Protein AF-A0A0F9IGX2-F1 (afdb_monomer_lite)

Radius of gyration: 23.04 Å; chains: 1; bounding box: 47×56×57 Å

InterPro domains:
  IPR027417 P-loop containing nucleoside triphosphate hydrolase [G3DSA:3.40.50.300] (1-120)
  IPR027417 P-loop containing nucleoside triphosphate hydrolase [SSF52540] (59-252)
  IPR050534 Coronaviruses polyprotein 1ab [PTHR43788] (38-133)

Structure (mmCIF, N/CA/C/O backbone):
data_AF-A0A0F9IGX2-F1
#
_entry.id   AF-A0A0F9IGX2-F1
#
loop_
_atom_site.group_PDB
_atom_site.id
_atom_site.type_symbol
_atom_site.label_atom_id
_atom_site.label_alt_id
_atom_site.label_comp_id
_atom_site.label_asym_id
_atom_site.label_entity_id
_atom_site.label_seq_id
_atom_site.pdbx_PDB_ins_code
_atom_site.Cartn_x
_atom_site.Cartn_y
_atom_site.Cartn_z
_atom_site.occupancy
_atom_site.B_iso_or_equiv
_atom_site.auth_seq_id
_atom_site.auth_comp_id
_atom_site.auth_asym_id
_atom_site.auth_atom_id
_atom_site.pdbx_PDB_model_num
ATOM 1 N N . ALA A 1 1 ? -15.047 4.327 0.067 1.00 49.19 1 ALA A N 1
ATOM 2 C CA . ALA A 1 1 ? -16.313 5.043 -0.206 1.00 49.19 1 ALA A CA 1
ATOM 3 C C . ALA A 1 1 ? -17.165 4.331 -1.263 1.00 49.19 1 ALA A C 1
ATOM 5 O O . ALA A 1 1 ? -18.367 4.215 -1.062 1.00 49.19 1 ALA A O 1
ATOM 6 N N . GLU A 1 2 ? -16.573 3.800 -2.342 1.00 53.50 2 GLU A N 1
ATOM 7 C CA . GLU A 1 2 ? -17.328 3.224 -3.473 1.00 53.50 2 GLU A CA 1
ATOM 8 C C . GLU A 1 2 ? -18.155 1.969 -3.145 1.00 53.50 2 GLU A C 1
ATOM 10 O O . GLU A 1 2 ? -19.278 1.855 -3.620 1.00 53.50 2 GLU A O 1
ATOM 15 N N . VAL A 1 3 ? -17.667 1.057 -2.296 1.00 66.88 3 VAL A N 1
ATOM 16 C CA . VAL A 1 3 ? -18.375 -0.216 -2.025 1.00 66.88 3 VAL A CA 1
ATOM 17 C C . VAL A 1 3 ? -19.527 -0.057 -1.023 1.00 66.88 3 VAL A C 1
ATOM 19 O O . VAL A 1 3 ? -20.558 -0.709 -1.152 1.00 66.88 3 VAL A O 1
ATOM 22 N N . CYS A 1 4 ? -19.384 0.834 -0.038 1.00 72.50 4 CYS A N 1
ATOM 23 C CA . CYS A 1 4 ? -20.378 1.031 1.027 1.00 72.50 4 CYS A CA 1
ATOM 24 C C . CYS A 1 4 ? -21.326 2.218 0.776 1.00 72.50 4 CYS A C 1
ATOM 26 O O . CYS A 1 4 ? -22.140 2.526 1.646 1.00 72.50 4 CYS A O 1
ATOM 28 N N . ALA A 1 5 ? -21.184 2.917 -0.361 1.00 78.31 5 ALA A N 1
ATOM 29 C CA . ALA A 1 5 ? -21.944 4.121 -0.730 1.00 78.31 5 ALA A CA 1
ATOM 30 C C . ALA A 1 5 ? -21.997 5.209 0.369 1.00 78.31 5 ALA A C 1
ATOM 32 O O . ALA A 1 5 ? -22.945 5.989 0.458 1.00 78.31 5 ALA A O 1
ATOM 33 N N . ARG A 1 6 ? -20.974 5.254 1.229 1.00 83.38 6 ARG A N 1
ATOM 34 C CA . ARG A 1 6 ? -20.820 6.219 2.323 1.00 83.38 6 ARG A CA 1
ATOM 35 C C . ARG A 1 6 ? -19.442 6.854 2.257 1.00 83.38 6 ARG A C 1
ATOM 37 O O . ARG A 1 6 ? -18.473 6.222 1.823 1.00 83.38 6 ARG A O 1
ATOM 44 N N . GLU A 1 7 ? -19.361 8.102 2.703 1.00 83.94 7 GLU A N 1
ATOM 45 C CA . GLU A 1 7 ? -18.089 8.806 2.831 1.00 83.94 7 GLU A CA 1
ATOM 46 C C . GLU A 1 7 ? -17.193 8.065 3.834 1.00 83.94 7 GLU A C 1
ATOM 48 O O . GLU A 1 7 ? -17.635 7.671 4.913 1.00 83.94 7 GLU A O 1
ATOM 53 N N . ALA A 1 8 ? -15.935 7.849 3.456 1.00 88.75 8 ALA A N 1
ATOM 54 C CA . ALA A 1 8 ? -14.932 7.207 4.293 1.00 88.75 8 ALA A CA 1
ATOM 55 C C . ALA A 1 8 ? -13.774 8.181 4.512 1.00 88.75 8 ALA A C 1
ATOM 57 O O . ALA A 1 8 ? -13.446 8.972 3.628 1.00 88.75 8 ALA A O 1
ATOM 58 N N . LYS A 1 9 ? -13.147 8.110 5.685 1.00 90.00 9 LYS A N 1
ATOM 59 C CA . LYS A 1 9 ? -12.013 8.957 6.067 1.00 90.00 9 LYS A CA 1
ATOM 60 C C . LYS A 1 9 ? -10.865 8.071 6.526 1.00 90.00 9 LYS A C 1
ATOM 62 O O . LYS A 1 9 ? -11.092 7.002 7.083 1.00 90.00 9 LYS A O 1
ATOM 67 N N . THR A 1 10 ? -9.633 8.535 6.334 1.00 91.12 10 THR A N 1
ATOM 68 C CA . THR A 1 10 ? -8.485 7.912 7.003 1.00 91.12 10 THR A CA 1
ATOM 69 C C . THR A 1 10 ? -8.634 8.058 8.517 1.00 91.12 10 THR A C 1
ATOM 71 O O . THR A 1 10 ? -9.228 9.034 8.983 1.00 91.12 10 THR A O 1
ATOM 74 N N . ILE A 1 11 ? -8.052 7.139 9.298 1.00 94.12 11 ILE A N 1
ATOM 75 C CA . ILE A 1 11 ? -8.077 7.218 10.772 1.00 94.12 11 ILE A CA 1
ATOM 76 C C . ILE A 1 11 ? -7.540 8.576 11.243 1.00 94.12 11 ILE A C 1
ATOM 78 O O . ILE A 1 11 ? -8.140 9.219 12.095 1.00 94.12 11 ILE A O 1
ATOM 82 N N . HIS A 1 12 ? -6.464 9.068 10.622 1.00 90.75 12 HIS A N 1
ATOM 83 C CA . HIS A 1 12 ? -5.913 10.386 10.928 1.00 90.75 12 HIS A CA 1
ATOM 84 C C . HIS A 1 12 ? -6.947 11.501 10.764 1.00 90.75 12 HIS A C 1
ATOM 86 O O . HIS A 1 12 ? -7.137 12.270 11.696 1.00 90.75 12 HIS A O 1
ATOM 92 N N . ARG A 1 13 ? -7.642 11.574 9.618 1.00 90.38 13 ARG A N 1
ATOM 93 C CA . ARG A 1 13 ? -8.679 12.594 9.376 1.00 90.38 13 ARG A CA 1
ATOM 94 C C . ARG A 1 13 ? -9.873 12.430 10.314 1.00 90.38 13 ARG A C 1
ATOM 96 O O . ARG A 1 13 ? -10.404 13.433 10.775 1.00 90.38 13 ARG A O 1
ATOM 103 N N . LEU A 1 14 ? -10.272 11.190 10.606 1.00 9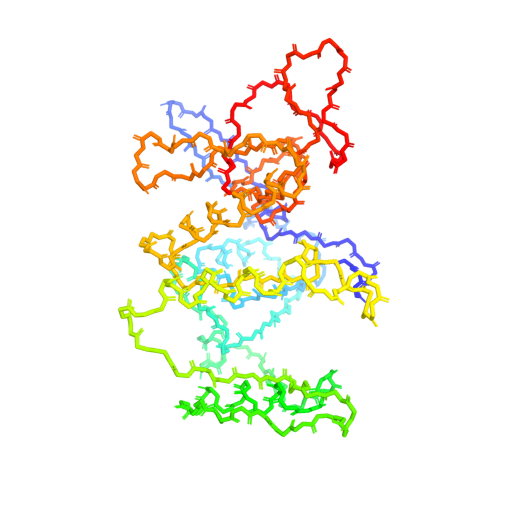3.69 14 LEU A N 1
ATOM 104 C CA . LEU A 1 14 ? -11.335 10.883 11.566 1.00 93.69 14 LEU A CA 1
ATOM 105 C C . LEU A 1 14 ? -10.997 11.406 12.970 1.00 93.69 14 LEU A C 1
ATOM 107 O O . LEU A 1 14 ? -11.878 11.901 13.665 1.00 93.69 14 LEU A O 1
ATOM 111 N N . LEU A 1 15 ? -9.724 11.323 13.363 1.00 94.69 15 LEU A N 1
ATOM 112 C CA . LEU A 1 15 ? -9.238 11.775 14.664 1.00 94.69 15 LEU A CA 1
ATOM 113 C C . LEU A 1 15 ? -8.932 13.279 14.742 1.00 94.69 15 LEU A C 1
ATOM 115 O O . LEU A 1 15 ? -8.570 13.762 15.817 1.00 94.69 15 LEU A O 1
ATOM 119 N N . GLU A 1 16 ? -9.111 14.016 13.640 1.00 93.06 16 GLU A N 1
ATOM 120 C CA . GLU A 1 16 ? -8.960 15.475 13.564 1.00 93.06 16 GLU A CA 1
ATOM 121 C C . GLU A 1 16 ? -7.583 15.932 14.102 1.00 93.06 16 GLU A C 1
ATOM 123 O O . GLU A 1 16 ? -7.473 16.423 15.231 1.00 93.06 16 GLU A O 1
ATOM 128 N N . PRO A 1 17 ? -6.492 15.735 13.337 1.00 88.06 17 PRO A N 1
ATOM 129 C CA . PRO A 1 17 ? -5.148 16.015 13.811 1.00 88.06 17 PRO A CA 1
ATOM 130 C C . PRO A 1 17 ? -4.943 17.529 13.913 1.00 88.06 17 PRO A C 1
ATOM 132 O O . PRO A 1 17 ? -5.173 18.272 12.961 1.00 88.06 17 PRO A O 1
ATOM 135 N N . VAL A 1 18 ? -4.467 17.985 15.068 1.00 86.44 18 VAL A N 1
ATOM 136 C CA . VAL A 1 18 ? -4.174 19.389 15.354 1.00 86.44 18 VAL A CA 1
ATOM 137 C C . VAL A 1 18 ? -2.679 19.536 15.576 1.00 86.44 18 VAL A C 1
ATOM 139 O O . VAL A 1 18 ? -2.097 18.905 16.464 1.00 86.44 18 VAL A O 1
ATOM 142 N N . SER A 1 19 ? -2.068 20.409 14.781 1.00 81.50 19 SER A N 1
ATOM 143 C CA . SER A 1 19 ? -0.697 20.850 14.994 1.00 81.50 19 SER A CA 1
ATOM 144 C C . SER A 1 19 ? -0.705 22.159 15.776 1.00 81.50 19 SER A C 1
ATOM 146 O O . SER A 1 19 ? -1.405 23.104 15.417 1.00 81.50 19 SER A O 1
ATOM 148 N N . SER A 1 20 ? 0.049 22.213 16.870 1.00 74.19 20 SER A N 1
ATOM 149 C CA . SER A 1 20 ? 0.241 23.432 17.653 1.00 74.19 20 SER A CA 1
ATOM 150 C C . SER A 1 20 ? 1.728 23.721 17.761 1.00 74.19 20 SER A C 1
ATOM 152 O O . SER A 1 20 ? 2.498 22.882 18.233 1.00 74.19 20 SER A O 1
ATOM 154 N N . ASN A 1 21 ? 2.119 24.933 17.378 1.00 69.44 21 ASN A N 1
ATOM 155 C CA . ASN A 1 21 ? 3.464 25.440 17.594 1.00 69.44 21 ASN A CA 1
ATOM 156 C C . ASN A 1 21 ? 3.460 26.289 18.872 1.00 69.44 21 ASN A C 1
ATOM 158 O O . ASN A 1 21 ? 3.102 27.465 18.845 1.00 69.44 21 ASN A O 1
ATOM 162 N N . LYS A 1 22 ? 3.775 25.660 20.008 1.00 62.53 22 LYS A N 1
ATOM 163 C CA . LYS A 1 22 ? 4.007 26.360 21.279 1.00 62.53 22 LYS A CA 1
ATOM 164 C C . LYS A 1 22 ? 5.491 26.249 21.609 1.00 62.53 22 LYS A C 1
ATOM 166 O O . LYS A 1 22 ? 6.067 25.170 21.502 1.00 62.53 22 LYS A O 1
ATOM 171 N N . ASP A 1 23 ? 6.106 27.377 21.954 1.00 66.81 23 ASP A N 1
ATOM 172 C CA . ASP A 1 23 ? 7.513 27.471 22.370 1.00 66.81 23 ASP A CA 1
ATOM 173 C C . ASP A 1 23 ? 8.529 26.913 21.350 1.00 66.81 23 ASP A C 1
ATOM 175 O O . ASP A 1 23 ? 9.567 26.362 21.714 1.00 66.81 23 ASP A O 1
ATOM 179 N N . GLY A 1 24 ? 8.224 27.017 20.050 1.00 69.38 24 GLY A N 1
ATOM 180 C CA . GLY A 1 24 ? 9.087 26.522 18.969 1.00 69.38 24 GLY A CA 1
ATOM 181 C C . GLY A 1 24 ? 9.115 24.996 18.822 1.00 69.38 24 GLY A C 1
ATOM 182 O O . GLY A 1 24 ? 9.861 24.479 17.990 1.00 69.38 24 GLY A O 1
ATOM 183 N N . LYS A 1 25 ? 8.303 24.262 19.597 1.00 62.28 25 LYS A N 1
ATOM 184 C CA . LYS A 1 25 ? 8.096 22.820 19.435 1.00 62.28 25 LYS A CA 1
ATOM 185 C C . LYS A 1 25 ? 6.776 22.571 18.718 1.00 62.28 25 LYS A C 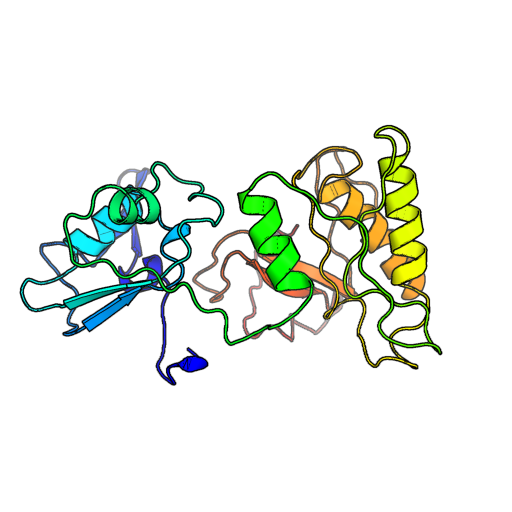1
ATOM 187 O O . LYS A 1 25 ? 5.697 22.877 19.227 1.00 62.28 25 LYS A O 1
ATOM 192 N N . LEU A 1 26 ? 6.874 21.963 17.540 1.00 71.31 26 LEU A N 1
ATOM 193 C CA . LEU A 1 26 ? 5.714 21.459 16.823 1.00 71.31 26 LEU A CA 1
ATOM 194 C C . LEU A 1 26 ? 5.176 20.237 17.573 1.00 71.31 26 LEU A C 1
ATOM 196 O O . LEU A 1 26 ? 5.849 19.212 17.671 1.00 71.31 26 LEU A O 1
ATOM 200 N N . THR A 1 27 ? 3.977 20.364 18.130 1.00 72.25 27 THR A N 1
ATOM 201 C CA . THR A 1 27 ? 3.291 19.269 18.821 1.00 72.25 27 THR A CA 1
ATOM 202 C C . THR A 1 27 ? 2.119 18.799 17.977 1.00 72.25 27 THR A C 1
ATOM 204 O O . THR A 1 27 ? 1.298 19.608 17.544 1.00 72.25 27 THR A O 1
ATOM 207 N N . PHE A 1 28 ? 2.056 17.490 17.746 1.00 79.56 28 PHE A N 1
ATOM 208 C CA . PHE A 1 28 ? 0.929 16.833 17.094 1.00 79.56 28 PHE A CA 1
ATOM 209 C C . PHE A 1 28 ? 0.052 16.169 18.148 1.00 79.56 28 PHE A C 1
ATOM 211 O O . PHE A 1 28 ? 0.546 15.440 19.009 1.00 79.56 28 PHE A O 1
ATOM 218 N N . ARG A 1 29 ? -1.253 16.421 18.071 1.00 88.44 29 ARG A N 1
ATOM 219 C CA . ARG A 1 29 ? -2.267 15.749 18.888 1.00 88.44 29 ARG A CA 1
ATOM 220 C C . ARG A 1 29 ? -3.525 15.509 18.067 1.00 88.44 29 ARG A C 1
ATOM 222 O O . ARG A 1 29 ? -3.773 16.226 17.103 1.00 88.44 29 ARG A O 1
ATOM 229 N N . PHE A 1 30 ? -4.332 14.546 18.477 1.00 94.25 30 PHE A N 1
ATOM 230 C CA . PHE A 1 30 ? -5.670 14.349 17.929 1.00 94.25 30 PHE A CA 1
ATOM 231 C C . PHE A 1 30 ? -6.693 15.140 18.746 1.00 94.25 30 PHE A C 1
ATOM 233 O O . PHE A 1 30 ? -6.589 15.199 19.973 1.00 94.25 30 PHE A O 1
ATOM 240 N N . ASN A 1 31 ? -7.650 15.783 18.074 1.00 94.50 31 ASN A N 1
ATOM 241 C CA . ASN A 1 31 ? -8.757 16.476 18.741 1.00 94.50 31 ASN A CA 1
ATOM 242 C C . ASN A 1 31 ? -9.793 15.481 19.285 1.00 94.50 31 ASN A C 1
ATOM 244 O O . ASN A 1 31 ? -10.470 15.766 20.277 1.00 94.50 31 ASN A O 1
ATOM 248 N N . ARG A 1 32 ? -9.902 14.307 18.647 1.00 96.19 32 ARG A N 1
ATOM 249 C CA . ARG A 1 32 ? -10.703 13.183 19.139 1.00 96.19 32 ARG A CA 1
ATOM 250 C C . ARG A 1 32 ? -9.870 12.308 20.071 1.00 96.19 32 ARG A C 1
ATOM 252 O O . ARG A 1 32 ? -8.766 11.893 19.729 1.00 96.19 32 ARG A O 1
ATOM 259 N N . HIS A 1 33 ? -10.395 12.075 21.267 1.00 95.88 33 HIS A N 1
ATOM 260 C CA . HIS A 1 33 ? -9.713 11.421 22.390 1.00 95.88 33 HIS A CA 1
ATOM 261 C C . HIS A 1 33 ? -10.730 11.093 23.497 1.00 95.88 33 HIS A C 1
ATOM 263 O O . HIS A 1 33 ? -11.920 11.351 23.339 1.00 95.88 33 HIS A O 1
ATOM 269 N N . GLU A 1 34 ? -10.273 10.596 24.645 1.00 95.81 34 GLU A N 1
ATOM 270 C CA . GLU A 1 34 ? -11.144 10.165 25.752 1.00 95.81 34 GLU A CA 1
ATOM 271 C C . GLU A 1 34 ? -12.077 11.269 26.285 1.00 95.81 34 GLU A C 1
ATOM 273 O O . GLU A 1 34 ? -13.206 10.982 26.671 1.00 95.81 34 GLU A O 1
ATOM 278 N N . GLY A 1 35 ? -11.640 12.535 26.251 1.00 95.19 35 GLY A N 1
ATOM 279 C CA . GLY A 1 35 ? -12.442 13.695 26.664 1.00 95.19 35 GLY A CA 1
ATOM 280 C C . GLY A 1 35 ? -13.306 14.314 25.557 1.00 95.19 35 GLY A C 1
ATOM 281 O O . GLY A 1 35 ? -14.076 15.229 25.826 1.00 95.19 35 GLY A O 1
ATOM 282 N N . ASN A 1 36 ? -13.163 13.852 24.313 1.00 96.06 36 ASN A N 1
ATOM 283 C CA . ASN A 1 36 ? -13.929 14.298 23.145 1.00 96.06 36 ASN A CA 1
ATOM 284 C C . ASN A 1 36 ? -14.018 13.127 22.164 1.00 96.06 36 ASN A C 1
ATOM 286 O O . ASN A 1 36 ? -13.197 12.998 21.250 1.00 96.06 36 ASN A O 1
ATOM 290 N N . GLN A 1 37 ? -14.951 12.223 22.438 1.00 97.25 37 GLN A N 1
ATOM 291 C CA . GLN A 1 37 ? -15.088 10.960 21.723 1.00 97.25 37 GLN A CA 1
ATOM 292 C C . GLN A 1 37 ? -15.708 11.161 20.334 1.00 97.25 37 GLN A C 1
ATOM 294 O O . GLN A 1 37 ? -16.194 12.235 19.969 1.00 97.25 37 GLN A O 1
ATOM 299 N N . LEU A 1 38 ? -15.648 10.109 19.530 1.00 95.75 38 LEU A N 1
ATOM 300 C CA . LEU A 1 38 ? -16.313 10.013 18.245 1.00 95.75 38 LEU A CA 1
ATOM 301 C C . LEU A 1 38 ? -17.818 9.791 18.446 1.00 95.75 38 LEU A C 1
ATOM 303 O O . LEU A 1 38 ? -18.235 8.903 19.184 1.00 95.75 38 LEU A O 1
ATOM 307 N N . GLU A 1 39 ? -18.634 10.574 17.747 1.00 94.38 39 GLU A N 1
ATOM 308 C CA . GLU A 1 39 ? -20.099 10.524 17.826 1.00 94.38 39 GLU A CA 1
ATOM 309 C C . GLU A 1 39 ? -20.672 9.553 16.780 1.00 94.38 39 GLU A C 1
ATOM 311 O O . GLU A 1 39 ? -21.449 9.935 15.908 1.00 94.38 39 GLU A O 1
ATOM 316 N N . TYR A 1 40 ? -20.251 8.286 16.842 1.00 94.56 40 TYR A N 1
ATOM 317 C CA . TYR A 1 40 ? -20.755 7.222 15.968 1.00 94.56 40 TYR A CA 1
ATOM 318 C C . TYR A 1 40 ? -21.231 6.022 16.786 1.00 94.56 40 TYR A C 1
ATOM 320 O O . TYR A 1 40 ? -20.580 5.624 17.752 1.00 94.56 40 TYR A O 1
ATOM 328 N N . ASP A 1 41 ? -22.320 5.392 16.349 1.00 96.25 41 ASP A N 1
ATOM 329 C CA . ASP A 1 41 ? -22.785 4.120 16.917 1.00 96.25 41 ASP A CA 1
ATOM 330 C C . ASP A 1 41 ? -21.947 2.928 16.420 1.00 96.25 41 ASP A C 1
ATOM 332 O O . ASP A 1 41 ? -21.786 1.933 17.125 1.00 96.25 41 ASP A O 1
ATOM 336 N N . LEU A 1 42 ? -21.392 3.032 15.208 1.00 95.94 42 LEU A N 1
ATOM 337 C CA . LEU A 1 42 ? -20.578 2.004 14.563 1.00 95.94 42 LEU A CA 1
ATOM 338 C C . LEU A 1 42 ? -19.399 2.640 13.822 1.00 95.94 42 LEU A C 1
ATOM 340 O O . LEU A 1 42 ? -19.592 3.502 12.964 1.00 95.94 42 LEU A O 1
ATOM 344 N N . VAL A 1 43 ? -18.191 2.158 14.107 1.00 96.12 43 VAL A N 1
ATOM 345 C CA . VAL A 1 43 ? -16.963 2.493 13.380 1.00 96.12 43 VAL A CA 1
ATOM 346 C C . VAL A 1 43 ? -16.442 1.231 12.703 1.00 96.12 43 VAL A C 1
ATOM 348 O O . VAL A 1 43 ? -16.153 0.238 13.366 1.00 96.12 43 VAL A O 1
ATOM 351 N N . ILE A 1 44 ? -16.318 1.272 11.377 1.00 96.75 44 ILE A N 1
ATOM 352 C CA . ILE A 1 44 ? -15.709 0.202 10.583 1.00 96.75 44 ILE A CA 1
ATOM 353 C C . ILE A 1 44 ? -14.350 0.702 10.112 1.00 96.75 44 ILE A C 1
ATOM 355 O O . ILE A 1 44 ? -14.265 1.763 9.490 1.00 96.75 44 ILE A O 1
ATOM 359 N N . VAL A 1 45 ? -13.302 -0.053 10.417 1.00 96.44 45 VAL A N 1
ATOM 360 C CA . VAL A 1 45 ? -11.936 0.234 9.984 1.00 96.44 45 VAL A CA 1
ATOM 361 C C . VAL A 1 45 ? -11.523 -0.849 9.007 1.00 96.44 45 VAL A C 1
ATOM 363 O O . VAL A 1 45 ? -11.527 -2.024 9.361 1.00 96.44 45 VAL A O 1
ATOM 366 N N . ASP A 1 46 ? -11.196 -0.439 7.790 1.00 94.88 46 ASP A N 1
ATOM 367 C CA . ASP A 1 46 ? -10.674 -1.309 6.737 1.00 94.88 46 ASP A CA 1
ATOM 368 C C . ASP A 1 46 ? -9.141 -1.201 6.666 1.00 94.88 46 ASP A C 1
ATOM 370 O O . ASP A 1 46 ? -8.573 -0.234 7.186 1.00 94.88 46 ASP A O 1
ATOM 374 N N . GLU A 1 47 ? -8.479 -2.174 6.034 1.00 94.75 47 GLU A N 1
ATOM 375 C CA . GLU A 1 47 ? -7.009 -2.250 5.896 1.00 94.75 47 GLU A CA 1
ATOM 376 C C . GLU A 1 47 ? -6.252 -2.161 7.244 1.00 94.75 47 GLU A C 1
ATOM 378 O O . GLU A 1 47 ? -5.191 -1.539 7.372 1.00 94.75 47 GLU A O 1
ATOM 383 N N . VAL A 1 48 ? -6.798 -2.791 8.294 1.00 95.81 48 VAL A N 1
ATOM 384 C CA . VAL A 1 48 ? -6.252 -2.721 9.666 1.00 95.81 48 VAL A CA 1
ATOM 385 C C . VAL A 1 48 ? -4.862 -3.354 9.790 1.00 95.81 48 VAL A C 1
ATOM 387 O O . VAL A 1 48 ? -4.096 -2.999 10.685 1.00 95.81 48 VAL A O 1
ATOM 390 N N . SER A 1 49 ? -4.493 -4.243 8.871 1.00 94.44 49 SER A N 1
ATOM 391 C CA . SER A 1 49 ? -3.146 -4.818 8.739 1.00 94.44 49 SER A CA 1
ATOM 392 C C . SER A 1 49 ? -2.044 -3.764 8.617 1.00 94.44 49 SER A C 1
ATOM 394 O O . SER A 1 49 ? -0.921 -4.015 9.045 1.00 94.44 49 SER A O 1
ATOM 396 N N . MET A 1 50 ? -2.364 -2.571 8.107 1.00 93.25 50 MET A N 1
ATOM 397 C CA . MET A 1 50 ? -1.421 -1.458 7.968 1.00 93.25 50 MET A CA 1
ATOM 398 C C . MET A 1 50 ? -1.412 -0.493 9.169 1.00 93.25 50 MET A C 1
ATOM 400 O O . MET A 1 50 ? -0.648 0.476 9.168 1.00 93.25 50 MET A O 1
ATOM 404 N N . VAL A 1 51 ? -2.251 -0.716 10.188 1.00 95.12 51 VAL A N 1
ATOM 405 C CA . VAL A 1 51 ? -2.404 0.186 11.341 1.00 95.12 51 VAL A CA 1
ATOM 406 C C . VAL A 1 51 ? -1.448 -0.207 12.464 1.00 95.12 51 VAL A C 1
ATOM 408 O O . VAL A 1 51 ? -1.507 -1.313 13.000 1.00 95.12 51 VAL A O 1
ATOM 411 N N . ASP A 1 52 ? -0.580 0.727 12.849 1.00 95.62 52 ASP A N 1
ATOM 412 C CA . ASP A 1 52 ? 0.366 0.537 13.946 1.00 95.62 52 ASP A CA 1
ATOM 413 C C . ASP A 1 52 ? -0.282 0.696 15.335 1.00 95.62 52 ASP A C 1
ATOM 415 O O . ASP A 1 52 ? -1.406 1.185 15.502 1.00 95.62 52 ASP A O 1
ATOM 419 N N . THR A 1 53 ? 0.449 0.273 16.368 1.00 96.62 53 THR A N 1
ATOM 420 C CA . THR A 1 53 ? -0.043 0.304 17.755 1.00 96.62 53 THR A CA 1
ATOM 421 C C . THR A 1 53 ? -0.378 1.724 18.241 1.00 96.62 53 THR A C 1
ATOM 423 O O . THR A 1 53 ? -1.444 1.902 18.836 1.00 96.62 53 THR A O 1
ATOM 426 N N . PRO A 1 54 ? 0.459 2.762 18.011 1.00 95.88 54 PRO A N 1
ATOM 427 C CA . PRO A 1 54 ? 0.148 4.129 18.439 1.00 95.88 54 PRO A CA 1
ATOM 428 C C . PRO A 1 54 ? -1.124 4.710 17.809 1.00 95.88 54 PRO A C 1
ATOM 430 O O . PRO A 1 54 ? -1.911 5.365 18.507 1.00 95.88 54 PRO A O 1
ATOM 433 N N . LEU A 1 55 ? -1.347 4.477 16.511 1.00 95.88 55 LEU A N 1
ATOM 434 C CA . LEU A 1 55 ? -2.541 4.961 15.823 1.00 95.88 55 LEU A CA 1
ATOM 435 C C . LEU A 1 55 ? -3.780 4.201 16.292 1.00 95.88 55 LEU A C 1
ATOM 437 O O . LEU A 1 55 ? -4.805 4.827 16.568 1.00 95.88 55 LEU A O 1
ATOM 441 N N . MET A 1 56 ? -3.671 2.881 16.464 1.00 97.12 56 MET A N 1
ATOM 442 C CA . MET A 1 56 ? -4.757 2.068 17.004 1.00 97.12 56 MET A CA 1
ATOM 443 C C . MET A 1 56 ? -5.143 2.496 18.426 1.00 97.12 56 MET A C 1
ATOM 445 O O . MET A 1 56 ? -6.322 2.672 18.728 1.00 97.12 56 MET A O 1
ATOM 449 N N . ALA A 1 57 ? -4.160 2.732 19.298 1.00 96.75 57 ALA A N 1
ATOM 450 C CA . ALA A 1 57 ? -4.408 3.219 20.653 1.00 96.75 57 ALA A CA 1
ATOM 451 C C . ALA A 1 57 ? -5.092 4.595 20.646 1.00 96.75 57 ALA A C 1
ATOM 453 O O . ALA A 1 57 ? -6.002 4.844 21.439 1.00 96.75 57 ALA A O 1
ATOM 454 N N . SER A 1 58 ? -4.682 5.480 19.732 1.00 96.88 58 SER A N 1
ATOM 455 C CA . SER A 1 58 ? -5.319 6.789 19.549 1.00 96.88 58 SER A CA 1
ATOM 456 C C . SER A 1 58 ? -6.771 6.657 19.085 1.00 96.88 58 SER A C 1
ATOM 458 O O . SER A 1 58 ? -7.635 7.352 19.616 1.00 96.88 58 SER A O 1
ATOM 460 N N . LEU A 1 59 ? -7.050 5.725 18.165 1.00 97.44 59 LEU A N 1
ATOM 461 C CA . LEU A 1 59 ? -8.409 5.412 17.730 1.00 97.44 59 LEU A CA 1
ATOM 462 C C . LEU A 1 59 ? -9.266 4.944 18.907 1.00 97.44 59 LEU A C 1
ATOM 464 O O . LEU A 1 59 ? -10.289 5.561 19.179 1.00 97.44 59 LEU A O 1
ATOM 468 N N . PHE A 1 60 ? -8.839 3.914 19.642 1.00 96.56 60 PHE A N 1
ATOM 469 C CA . PHE A 1 60 ? -9.631 3.359 20.746 1.00 96.56 60 PHE A CA 1
ATOM 470 C C . PHE A 1 60 ? -9.841 4.340 21.904 1.00 96.56 60 PHE A C 1
ATOM 472 O O . PHE A 1 60 ? -10.904 4.320 22.517 1.00 96.56 60 PHE A O 1
ATOM 479 N N . ARG A 1 61 ? -8.901 5.259 22.171 1.00 97.19 61 ARG A N 1
ATOM 480 C CA . ARG A 1 61 ? -9.130 6.360 23.128 1.00 97.19 61 ARG A CA 1
ATOM 481 C C . ARG A 1 61 ? -10.264 7.289 22.700 1.00 97.19 61 ARG A C 1
ATOM 483 O O . ARG A 1 61 ? -10.898 7.896 23.553 1.00 97.19 61 ARG A O 1
ATOM 490 N N . ALA A 1 62 ? -10.501 7.425 21.400 1.00 97.56 62 ALA A N 1
ATOM 491 C CA . ALA A 1 62 ? -11.577 8.241 20.859 1.00 97.56 62 ALA A CA 1
ATOM 492 C C . ALA A 1 62 ? -12.913 7.484 20.726 1.00 97.56 62 ALA A C 1
ATOM 494 O O . ALA A 1 62 ? -13.923 8.110 20.415 1.00 97.56 62 ALA A O 1
ATOM 495 N N . ILE A 1 63 ? -12.951 6.168 20.955 1.00 97.75 63 ILE A N 1
ATOM 496 C CA . ILE A 1 63 ? -14.175 5.361 20.881 1.00 97.75 63 ILE A CA 1
ATOM 497 C C . ILE A 1 63 ? -14.976 5.500 22.180 1.00 97.75 63 ILE A C 1
ATOM 499 O O . ILE A 1 63 ? -14.440 5.354 23.279 1.00 97.75 63 ILE A O 1
ATOM 503 N N . GLY A 1 64 ? -16.272 5.793 22.048 1.00 96.00 64 GLY A N 1
ATOM 504 C CA . GLY A 1 64 ? -17.183 5.914 23.180 1.00 96.00 64 GLY A CA 1
ATOM 505 C C . GLY A 1 64 ? -17.736 4.576 23.673 1.00 96.00 64 GLY A C 1
ATOM 506 O O . GLY A 1 64 ? -17.757 3.597 22.931 1.00 96.00 64 GLY A O 1
ATOM 507 N N . PRO A 1 65 ? -18.270 4.518 24.907 1.00 94.56 65 PRO A N 1
ATOM 508 C CA . PRO A 1 65 ? -18.784 3.278 25.503 1.00 94.56 65 PRO A CA 1
ATOM 509 C C . PRO A 1 65 ? -20.018 2.702 24.787 1.00 94.56 65 PRO A C 1
ATOM 511 O O . PRO A 1 65 ? -20.397 1.564 25.045 1.00 94.56 65 PRO A O 1
ATOM 514 N N . LYS A 1 66 ? -20.672 3.487 23.921 1.00 94.75 66 LYS A N 1
ATOM 515 C CA . LYS A 1 66 ? -21.836 3.072 23.119 1.00 94.75 66 LYS A CA 1
ATOM 516 C C . LYS A 1 66 ? -21.485 2.749 21.663 1.00 94.75 66 LYS A C 1
ATOM 518 O O . LYS A 1 66 ? -22.368 2.373 20.900 1.00 94.75 66 LYS A O 1
ATOM 523 N N . THR A 1 67 ? -20.223 2.907 21.279 1.00 97.25 67 THR A N 1
ATOM 524 C CA . THR A 1 67 ? -19.760 2.726 19.906 1.00 97.25 67 THR A CA 1
ATOM 525 C C . THR A 1 67 ? -19.287 1.293 19.702 1.00 97.25 67 THR A C 1
ATOM 527 O O . THR A 1 67 ? -18.407 0.812 20.412 1.00 97.25 67 THR A O 1
ATOM 530 N N . SER A 1 68 ? -19.836 0.616 18.697 1.00 97.12 68 SER A N 1
ATOM 531 C CA . SER A 1 68 ? -19.322 -0.672 18.227 1.00 97.12 68 SER A CA 1
ATOM 532 C C . SER A 1 68 ? -18.185 -0.457 17.230 1.00 97.12 68 SER A C 1
ATOM 534 O O . SER A 1 68 ? -18.239 0.463 16.413 1.00 97.12 68 SER A O 1
ATOM 536 N N . VAL A 1 69 ? -17.164 -1.313 17.271 1.00 97.06 69 VAL A N 1
ATOM 537 C CA . VAL A 1 69 ? -16.016 -1.249 16.356 1.00 97.06 69 VAL A CA 1
ATOM 538 C C . VAL A 1 69 ? -15.894 -2.561 15.595 1.00 97.06 69 VAL A C 1
ATOM 540 O O . VAL A 1 69 ? -15.907 -3.630 16.200 1.00 97.06 69 VAL A O 1
ATOM 543 N N . VAL A 1 70 ? -15.753 -2.469 14.274 1.00 97.38 70 VAL A N 1
ATOM 544 C CA . VAL A 1 70 ? -15.456 -3.601 13.391 1.00 97.38 70 VAL A CA 1
ATOM 545 C C . VAL A 1 70 ? -14.118 -3.336 12.719 1.00 97.38 70 VAL A C 1
ATOM 547 O O . VAL A 1 70 ? -13.942 -2.313 12.058 1.00 97.38 70 VAL A O 1
ATOM 550 N N . LEU A 1 71 ? -13.177 -4.257 12.906 1.00 97.00 71 LEU A N 1
ATOM 551 C CA . LEU A 1 71 ? -11.849 -4.211 12.305 1.00 97.00 71 LEU A CA 1
ATOM 552 C C . LEU A 1 71 ? -11.792 -5.218 11.155 1.00 97.00 71 LEU A C 1
ATOM 554 O O . LEU A 1 71 ? -12.129 -6.386 11.343 1.00 97.00 71 LEU A O 1
ATOM 558 N N . VAL A 1 72 ? -11.375 -4.761 9.978 1.00 96.81 72 VAL A N 1
ATOM 559 C CA . VAL A 1 72 ? -11.281 -5.556 8.751 1.00 96.81 72 VAL A CA 1
ATOM 560 C C . VAL A 1 72 ? -9.877 -5.398 8.172 1.00 96.81 72 VAL A C 1
ATOM 562 O O . VAL A 1 72 ? -9.334 -4.297 8.121 1.00 96.81 72 VAL A O 1
ATOM 565 N N . GLY A 1 73 ? -9.263 -6.502 7.762 1.00 95.25 73 GLY A N 1
ATOM 566 C CA . GLY A 1 73 ? -7.956 -6.496 7.111 1.00 95.25 73 GLY A CA 1
ATOM 567 C C . GLY A 1 73 ? -7.433 -7.907 6.866 1.00 95.25 73 GLY A C 1
ATOM 568 O O . GLY A 1 73 ? -8.042 -8.889 7.296 1.00 95.25 73 GLY A O 1
ATOM 569 N N . ASP A 1 74 ? -6.285 -7.998 6.202 1.00 93.38 74 ASP A N 1
ATOM 570 C CA . ASP A 1 74 ? -5.617 -9.265 5.906 1.00 93.38 74 ASP A CA 1
ATOM 571 C C . ASP A 1 74 ? -4.411 -9.481 6.834 1.00 93.38 74 ASP A C 1
ATOM 573 O O . ASP A 1 74 ? -3.389 -8.803 6.742 1.00 93.38 74 ASP A O 1
ATOM 577 N N . HIS A 1 75 ? -4.509 -10.464 7.730 1.00 91.31 75 HIS A N 1
ATOM 578 C CA . HIS A 1 75 ? -3.449 -10.813 8.684 1.00 91.31 75 HIS A CA 1
ATOM 579 C C . HIS A 1 75 ? -2.148 -11.318 8.024 1.00 91.31 75 HIS A C 1
ATOM 581 O O . HIS A 1 75 ? -1.084 -11.295 8.664 1.00 91.31 75 HIS A O 1
ATOM 587 N N . ASN A 1 76 ? -2.217 -11.733 6.754 1.00 90.31 76 ASN A N 1
ATOM 588 C CA . ASN A 1 76 ? -1.081 -12.189 5.954 1.00 90.31 76 ASN A CA 1
ATOM 589 C C . ASN A 1 76 ? -0.425 -11.073 5.125 1.00 90.31 76 ASN A C 1
ATOM 591 O O . ASN A 1 76 ? 0.626 -11.302 4.526 1.00 90.31 76 ASN A O 1
ATOM 595 N N . GLN A 1 77 ? -0.983 -9.857 5.121 1.00 91.12 77 GLN A N 1
ATOM 596 C CA . GLN A 1 77 ? -0.359 -8.706 4.470 1.00 91.12 77 GLN A CA 1
ATOM 597 C C . GLN A 1 77 ? 0.939 -8.289 5.190 1.00 91.12 77 GLN A C 1
ATOM 599 O O . GLN A 1 77 ? 1.250 -8.719 6.310 1.00 91.12 77 GLN A O 1
ATOM 604 N N . LEU A 1 78 ? 1.714 -7.425 4.529 1.00 89.00 78 LEU A N 1
ATOM 605 C CA . LEU A 1 78 ? 2.869 -6.766 5.130 1.00 89.00 78 LEU A CA 1
ATOM 606 C C . LEU A 1 78 ? 2.472 -6.044 6.431 1.00 89.00 78 LEU A C 1
ATOM 608 O O . LEU A 1 78 ? 1.403 -5.434 6.485 1.00 89.00 78 LEU A O 1
ATOM 612 N N . PRO A 1 79 ? 3.330 -6.089 7.465 1.00 88.31 79 PRO A N 1
ATOM 613 C CA . PRO A 1 79 ? 3.059 -5.411 8.724 1.00 88.31 79 PRO A CA 1
ATOM 614 C C . PRO A 1 79 ? 3.075 -3.881 8.557 1.00 88.31 79 PRO A C 1
ATOM 616 O O . PRO A 1 79 ? 3.626 -3.368 7.573 1.00 88.31 79 PRO A O 1
ATOM 619 N N . PRO A 1 80 ? 2.541 -3.136 9.542 1.00 92.81 80 PRO A N 1
ATOM 620 C CA . PRO A 1 80 ? 2.656 -1.686 9.576 1.00 92.81 80 PRO A CA 1
ATOM 621 C C . PRO A 1 80 ? 4.119 -1.227 9.502 1.00 92.81 80 PRO A C 1
ATOM 623 O O . PRO A 1 80 ? 5.035 -1.898 9.977 1.00 92.81 80 PRO A O 1
ATOM 626 N N . VAL A 1 81 ? 4.340 -0.032 8.946 1.00 89.94 81 VAL A N 1
ATOM 627 C CA . VAL A 1 81 ? 5.663 0.623 8.976 1.00 89.94 81 VAL A CA 1
ATOM 628 C C . VAL A 1 81 ? 6.032 1.043 10.404 1.00 89.94 81 VAL A C 1
ATOM 630 O O . VAL A 1 81 ? 7.204 1.032 10.780 1.00 89.94 81 VAL A O 1
ATOM 633 N N . GLY A 1 82 ? 5.029 1.449 11.187 1.00 91.69 82 GLY A N 1
ATOM 634 C CA . GLY A 1 82 ? 5.173 1.753 12.604 1.00 91.69 82 GLY A CA 1
ATOM 635 C C . GLY A 1 82 ? 5.247 0.494 13.478 1.00 91.69 82 GLY A C 1
ATOM 636 O O . GLY A 1 82 ? 5.163 -0.628 12.985 1.00 91.69 82 GLY A O 1
ATOM 637 N N . PRO A 1 83 ? 5.424 0.653 14.796 1.00 94.25 83 PRO A N 1
ATOM 638 C CA . PRO A 1 83 ? 5.635 -0.477 15.691 1.00 94.25 83 PRO A CA 1
ATOM 639 C C . PRO A 1 83 ? 4.360 -1.297 15.955 1.00 94.25 83 PRO A C 1
ATOM 641 O O . PRO A 1 83 ? 3.276 -0.761 16.220 1.00 94.25 83 PRO A O 1
ATOM 644 N N . GLY A 1 84 ? 4.553 -2.615 16.021 1.00 93.81 84 GLY A N 1
ATOM 645 C CA . GLY A 1 84 ? 3.541 -3.615 16.374 1.00 93.81 84 GLY A CA 1
ATOM 646 C C . GLY A 1 84 ? 2.668 -4.060 15.199 1.00 93.81 84 GLY A C 1
ATOM 647 O O . GLY A 1 84 ? 2.700 -3.464 14.126 1.00 93.81 84 GLY A O 1
ATOM 648 N N . ALA A 1 85 ? 1.904 -5.134 15.406 1.00 93.88 85 ALA A N 1
ATOM 649 C CA . ALA A 1 85 ? 1.091 -5.777 14.375 1.00 93.88 85 ALA A CA 1
ATOM 650 C C . ALA A 1 85 ? -0.295 -6.141 14.931 1.00 93.88 85 ALA A C 1
ATOM 652 O O . ALA A 1 85 ? -0.665 -7.311 15.000 1.00 93.88 85 ALA A O 1
ATOM 653 N N . VAL A 1 86 ? -1.069 -5.117 15.309 1.00 94.38 86 VAL A N 1
ATOM 654 C CA . VAL A 1 86 ? -2.315 -5.269 16.081 1.00 94.38 86 VAL A CA 1
ATOM 655 C C . VAL A 1 86 ? -3.262 -6.311 15.481 1.00 94.38 86 VAL A C 1
ATOM 657 O O . VAL A 1 86 ? -3.751 -7.167 16.208 1.00 94.38 86 VAL A O 1
ATOM 660 N N . LEU A 1 87 ? -3.525 -6.265 14.168 1.00 95.50 87 LEU A N 1
ATOM 661 C CA . LEU A 1 87 ? -4.446 -7.217 13.537 1.00 95.50 87 LEU A CA 1
ATOM 662 C C . LEU A 1 87 ? -3.970 -8.663 13.697 1.00 95.50 87 LEU A C 1
ATOM 664 O O . LEU A 1 87 ? -4.763 -9.543 14.015 1.00 95.50 87 LEU A O 1
ATOM 668 N N . ARG A 1 88 ? -2.675 -8.905 13.475 1.00 94.25 88 ARG A N 1
ATOM 669 C CA . ARG A 1 88 ? -2.084 -10.239 13.575 1.00 94.25 88 ARG A CA 1
ATOM 670 C C . ARG A 1 88 ? -2.145 -10.750 15.011 1.00 94.25 88 ARG A C 1
ATOM 672 O O . ARG A 1 88 ? -2.513 -11.902 15.215 1.00 94.25 88 ARG A O 1
ATOM 679 N N . ASP A 1 89 ? -1.858 -9.882 15.976 1.00 94.31 89 ASP A N 1
ATOM 680 C CA . ASP A 1 89 ? -1.926 -10.212 17.400 1.00 94.31 89 ASP A CA 1
ATOM 681 C C . ASP A 1 89 ? -3.370 -10.539 17.824 1.00 94.31 89 ASP A C 1
ATOM 683 O O . ASP A 1 89 ? -3.590 -11.541 18.494 1.00 94.31 89 ASP A O 1
ATOM 687 N N . LEU A 1 90 ? -4.366 -9.771 17.357 1.00 94.62 90 LEU A N 1
ATOM 688 C CA . LEU A 1 90 ? -5.790 -10.036 17.618 1.00 94.62 90 LEU A CA 1
ATOM 689 C C . LEU A 1 90 ? -6.287 -11.342 16.987 1.00 94.62 90 LEU A C 1
ATOM 691 O O . LEU A 1 90 ? -7.168 -11.986 17.546 1.00 94.62 90 LEU A O 1
ATOM 695 N N . VAL A 1 91 ? -5.762 -11.727 15.822 1.00 94.81 91 VAL A N 1
ATOM 696 C CA . VAL A 1 91 ? -6.105 -13.008 15.184 1.00 94.81 91 VAL A CA 1
ATOM 697 C C . VAL A 1 91 ? -5.454 -14.182 15.919 1.00 94.81 91 VAL A C 1
ATOM 699 O O . VAL A 1 91 ? -6.068 -15.241 16.027 1.00 94.81 91 VAL A O 1
ATOM 702 N N . PHE A 1 92 ? -4.231 -14.003 16.425 1.00 94.19 92 PHE A N 1
ATOM 703 C CA . PHE A 1 92 ? -3.479 -15.048 17.122 1.00 94.19 92 PHE A CA 1
ATOM 704 C C . PHE A 1 92 ? -3.947 -15.274 18.568 1.00 94.19 92 PHE A C 1
ATOM 706 O O . PHE A 1 92 ? -4.105 -16.424 18.977 1.00 94.19 92 PHE A O 1
ATOM 713 N N . ASP A 1 93 ? -4.187 -14.199 19.325 1.00 95.50 93 ASP A N 1
ATOM 714 C CA . ASP A 1 93 ? -4.686 -14.227 20.707 1.00 95.50 93 ASP A CA 1
ATOM 715 C C . ASP A 1 93 ? -5.937 -13.331 20.840 1.00 95.50 93 ASP A C 1
ATOM 717 O O . ASP A 1 93 ? -5.851 -12.154 21.218 1.00 95.50 93 ASP A O 1
ATOM 721 N N . PRO A 1 94 ? -7.121 -13.848 20.456 1.00 93.38 94 PRO A N 1
ATOM 722 C CA . PRO A 1 94 ? -8.331 -13.043 20.376 1.00 93.38 94 PRO A CA 1
ATOM 723 C C . PRO A 1 94 ? -8.834 -12.583 21.746 1.00 93.38 94 PRO A C 1
ATOM 725 O O . PRO A 1 94 ? -9.326 -13.367 22.555 1.00 93.38 94 PRO A O 1
ATOM 728 N N . VAL A 1 95 ? -8.824 -11.268 21.964 1.00 93.62 95 VAL A N 1
ATOM 729 C CA . VAL A 1 95 ? -9.488 -10.610 23.110 1.00 93.62 95 VAL A CA 1
ATOM 730 C C . VAL A 1 95 ? -10.906 -10.124 22.780 1.00 93.62 95 VAL A C 1
ATOM 732 O O . VAL A 1 95 ? -11.606 -9.575 23.630 1.00 93.62 95 VAL A O 1
ATOM 735 N N . CYS A 1 96 ? -11.333 -10.306 21.532 1.00 93.38 96 CYS A N 1
ATOM 736 C CA . CYS A 1 96 ? -12.650 -9.960 21.011 1.00 93.38 96 CYS A CA 1
ATOM 737 C C . CYS A 1 96 ? -13.106 -11.020 19.988 1.00 93.38 96 CYS A C 1
ATOM 739 O O . CYS A 1 96 ? -12.306 -11.868 19.591 1.00 93.38 96 CYS A O 1
ATOM 741 N N . PRO A 1 97 ? -14.383 -11.021 19.561 1.00 96.94 97 PRO A N 1
ATOM 742 C CA . PRO A 1 97 ? -14.840 -11.927 18.513 1.00 96.94 97 PRO A CA 1
ATOM 743 C C . PRO A 1 97 ? -14.052 -11.725 17.214 1.00 96.94 97 PRO A C 1
ATOM 745 O O . PRO A 1 97 ? -14.021 -10.623 16.667 1.00 96.94 97 PRO A O 1
ATOM 748 N N . VAL A 1 98 ? -13.455 -12.802 16.708 1.00 96.88 98 VAL A N 1
ATOM 749 C CA . VAL A 1 98 ? -12.690 -12.818 15.456 1.00 96.88 98 VAL A CA 1
ATOM 750 C C . VAL A 1 98 ? -13.312 -13.829 14.505 1.00 96.88 98 VAL A C 1
ATOM 752 O O . VAL A 1 98 ? -13.742 -14.911 14.901 1.00 96.88 98 VAL A O 1
ATOM 755 N N . THR A 1 99 ? -13.379 -13.471 13.228 1.00 96.19 99 THR A N 1
ATOM 756 C CA . THR A 1 99 ? -13.800 -14.369 12.153 1.00 96.19 99 THR A CA 1
ATOM 757 C C . THR A 1 99 ? -12.812 -14.234 11.007 1.00 96.19 99 THR A C 1
ATOM 759 O O . THR A 1 99 ? -12.588 -13.132 10.512 1.00 96.19 99 THR A O 1
ATOM 762 N N . VAL A 1 100 ? -12.226 -15.356 10.592 1.00 94.62 100 VAL A N 1
ATOM 763 C CA . VAL A 1 100 ? -11.331 -15.426 9.433 1.00 94.62 100 VAL A CA 1
ATOM 764 C C . VAL A 1 100 ? -12.121 -16.000 8.266 1.00 94.62 100 VAL A C 1
ATOM 766 O O . VAL A 1 100 ? -12.649 -17.107 8.354 1.00 94.62 100 VAL A O 1
ATOM 769 N N . LEU A 1 101 ? -12.221 -15.233 7.183 1.00 92.88 101 LEU A N 1
ATOM 770 C CA . LEU A 1 101 ? -12.861 -15.684 5.952 1.00 92.88 101 LEU A CA 1
ATOM 771 C C . LEU A 1 101 ? -11.862 -16.523 5.148 1.00 92.88 101 LEU A C 1
ATOM 773 O O . LEU A 1 101 ? -10.755 -16.064 4.881 1.00 92.88 101 LEU A O 1
ATOM 777 N N . THR A 1 102 ? -12.249 -17.745 4.783 1.00 87.31 102 THR A N 1
ATOM 778 C CA . THR A 1 102 ? -11.375 -18.719 4.101 1.00 87.31 102 THR A CA 1
ATOM 779 C C . THR A 1 102 ? -11.764 -1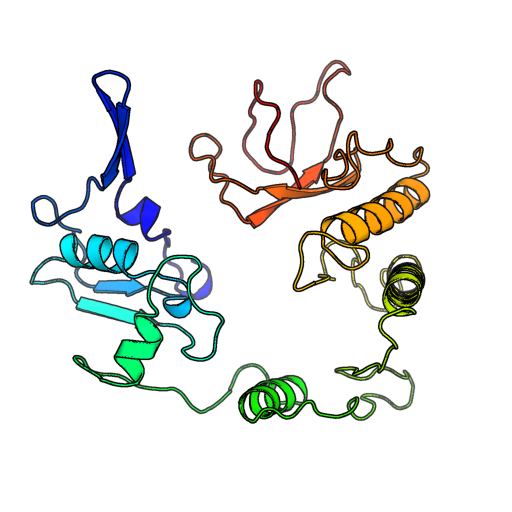8.988 2.649 1.00 87.31 102 THR A C 1
ATOM 781 O O . THR A 1 102 ? -10.994 -19.603 1.919 1.00 87.31 102 THR A O 1
ATOM 784 N N . GLU A 1 103 ? -12.945 -18.544 2.217 1.00 84.75 103 GLU A N 1
ATOM 785 C CA . GLU A 1 103 ? -13.446 -18.755 0.859 1.00 84.75 103 GLU A CA 1
ATOM 786 C C . GLU A 1 103 ? -13.167 -17.532 -0.028 1.00 84.75 103 GLU A C 1
ATOM 788 O O . GLU A 1 103 ? -13.574 -16.410 0.286 1.00 84.75 103 GLU A O 1
ATOM 793 N N . VAL A 1 104 ? -12.492 -17.749 -1.161 1.00 78.75 104 VAL A N 1
ATOM 794 C CA . VAL A 1 104 ? -12.190 -16.703 -2.145 1.00 78.75 104 VAL A CA 1
ATOM 795 C C . VAL A 1 104 ? -13.262 -16.691 -3.232 1.00 78.75 104 VAL A C 1
ATOM 797 O O . VAL A 1 104 ? -13.365 -17.604 -4.043 1.00 78.75 104 VAL A O 1
ATOM 800 N N . VAL A 1 105 ? -14.048 -15.613 -3.285 1.00 78.38 105 VAL A N 1
ATOM 801 C CA . VAL A 1 105 ? -15.167 -15.482 -4.242 1.00 78.38 105 VAL A CA 1
ATOM 802 C C . VAL A 1 105 ? -14.832 -14.556 -5.427 1.00 78.38 105 VAL A C 1
ATOM 804 O O . VAL A 1 105 ? -15.436 -14.660 -6.491 1.00 78.38 105 VAL A O 1
ATOM 807 N N . ARG A 1 106 ? -13.865 -13.633 -5.278 1.00 65.56 106 ARG A N 1
ATOM 808 C CA . ARG A 1 106 ? -13.588 -12.565 -6.268 1.00 65.56 106 ARG A CA 1
ATOM 809 C C . ARG A 1 106 ? -12.774 -13.006 -7.487 1.00 65.56 106 ARG A C 1
ATOM 811 O O . ARG A 1 106 ? -12.988 -12.464 -8.568 1.00 65.56 106 ARG A O 1
ATOM 818 N N . GLN A 1 107 ? -11.800 -13.897 -7.310 1.00 58.19 107 GLN A N 1
ATOM 819 C CA . GLN A 1 107 ? -10.782 -14.212 -8.321 1.00 58.19 107 GLN A CA 1
ATOM 820 C C . GLN A 1 107 ? -10.421 -15.701 -8.283 1.00 58.19 107 GLN A C 1
ATOM 822 O O . GLN A 1 107 ? -9.285 -16.058 -7.994 1.00 58.19 107 GLN A O 1
ATOM 827 N N . ALA A 1 108 ? -11.386 -16.573 -8.583 1.00 58.56 108 ALA A N 1
ATOM 828 C CA . ALA A 1 108 ? -11.095 -17.993 -8.757 1.00 58.56 108 ALA A CA 1
ATOM 829 C C . ALA A 1 108 ? -10.108 -18.179 -9.925 1.00 58.56 108 ALA A C 1
ATOM 831 O O . ALA A 1 108 ? -10.397 -17.760 -11.051 1.00 58.56 108 ALA A O 1
ATOM 832 N N . GLY A 1 109 ? -8.930 -18.773 -9.686 1.00 72.94 109 GLY A N 1
ATOM 833 C CA . GLY A 1 109 ? -7.965 -18.987 -10.771 1.00 72.94 109 GLY A CA 1
ATOM 834 C C . GLY A 1 109 ? -6.515 -19.275 -10.374 1.00 72.94 109 GLY A C 1
ATOM 835 O O . GLY A 1 109 ? -6.219 -19.901 -9.362 1.00 72.94 109 GLY A O 1
ATOM 836 N N . GLU A 1 110 ? -5.587 -18.894 -11.255 1.00 76.69 110 GLU A N 1
ATOM 837 C CA . GLU A 1 110 ? -4.139 -19.112 -11.082 1.00 76.69 110 GLU A CA 1
ATOM 838 C C . GLU A 1 110 ? -3.501 -18.125 -10.084 1.00 76.69 110 GLU A C 1
ATOM 840 O O . GLU A 1 110 ? -2.587 -18.507 -9.358 1.00 76.69 110 GLU A O 1
ATOM 845 N N . LEU A 1 111 ? -3.983 -16.874 -10.016 1.00 77.81 111 LEU A N 1
ATOM 846 C CA . LEU A 1 111 ? -3.447 -15.861 -9.092 1.00 77.81 111 LEU A CA 1
ATOM 847 C C . LEU A 1 111 ? -3.725 -16.221 -7.631 1.00 77.81 111 LEU A C 1
ATOM 849 O O . LEU A 1 111 ? -2.802 -16.208 -6.827 1.00 77.81 111 LEU A O 1
ATOM 853 N N . GLU A 1 112 ? -4.959 -16.622 -7.316 1.00 82.38 112 GLU A N 1
ATOM 854 C CA . GLU A 1 112 ? -5.344 -17.120 -5.991 1.00 82.38 112 GLU A CA 1
ATOM 855 C C . GLU A 1 112 ? -4.441 -18.276 -5.543 1.00 82.38 112 GLU A C 1
ATOM 857 O O . GLU A 1 112 ? -3.826 -18.207 -4.481 1.00 82.38 112 GLU A O 1
ATOM 862 N N . ARG A 1 113 ? -4.290 -19.303 -6.395 1.00 82.69 113 ARG A N 1
ATOM 863 C CA . ARG A 1 113 ? -3.420 -20.455 -6.116 1.00 82.69 113 ARG A CA 1
ATOM 864 C C . ARG A 1 113 ? -1.983 -20.041 -5.819 1.00 82.69 113 ARG A C 1
ATOM 866 O O . ARG A 1 113 ? -1.367 -20.603 -4.917 1.00 82.69 113 ARG A O 1
ATOM 873 N N . ASN A 1 114 ? -1.450 -19.077 -6.569 1.00 84.50 114 ASN A N 1
ATOM 874 C CA . ASN A 1 114 ? -0.091 -18.594 -6.356 1.00 84.50 114 ASN A CA 1
ATOM 875 C C . ASN A 1 114 ? 0.034 -17.805 -5.044 1.00 84.50 114 ASN A C 1
ATOM 877 O O . ASN A 1 114 ? 0.967 -18.035 -4.282 1.00 84.50 114 ASN A O 1
ATOM 881 N N . THR A 1 115 ? -0.930 -16.934 -4.732 1.00 85.00 115 THR A N 1
ATOM 882 C CA . THR A 1 115 ? -0.965 -16.204 -3.456 1.00 85.00 115 THR A CA 1
ATOM 883 C C . THR A 1 115 ? -1.007 -17.159 -2.265 1.00 85.00 115 THR A C 1
ATOM 885 O O . THR A 1 115 ? -0.226 -16.980 -1.335 1.00 85.00 115 THR A O 1
ATOM 888 N N . SER A 1 116 ? -1.840 -18.205 -2.308 1.00 86.12 116 SER A N 1
ATOM 889 C CA . SER A 1 116 ? -1.870 -19.231 -1.258 1.00 86.12 116 SER A CA 1
ATOM 890 C C . SER A 1 116 ? -0.547 -19.992 -1.153 1.00 86.12 116 SER A C 1
ATOM 892 O O . SER A 1 116 ? -0.030 -20.150 -0.054 1.00 86.12 116 SER A O 1
ATOM 894 N N . ALA A 1 117 ? 0.049 -20.397 -2.280 1.00 88.06 117 ALA A N 1
ATOM 895 C CA . ALA A 1 117 ? 1.327 -21.112 -2.285 1.00 88.06 117 ALA A CA 1
ATOM 896 C C . ALA A 1 117 ? 2.472 -20.289 -1.663 1.00 88.06 117 ALA A C 1
ATOM 898 O O . ALA A 1 117 ? 3.313 -20.844 -0.955 1.00 88.06 117 ALA A O 1
ATOM 899 N N . ILE A 1 118 ? 2.480 -18.965 -1.867 1.00 88.94 118 ILE A N 1
ATOM 900 C CA . ILE A 1 118 ? 3.475 -18.066 -1.263 1.00 88.94 118 ILE A CA 1
ATOM 901 C C . ILE A 1 118 ? 3.404 -18.106 0.271 1.00 88.94 118 ILE A C 1
ATOM 903 O O . ILE A 1 118 ? 4.451 -18.043 0.918 1.00 88.94 118 ILE A O 1
ATOM 907 N N . LEU A 1 119 ? 2.209 -18.257 0.857 1.00 87.38 119 LEU A N 1
ATOM 908 C CA . LEU A 1 119 ? 2.043 -18.383 2.312 1.00 87.38 119 LEU A CA 1
ATOM 909 C C . LEU A 1 119 ? 2.673 -19.674 2.856 1.00 87.38 119 LEU A C 1
ATOM 911 O O . LEU A 1 119 ? 3.197 -19.673 3.967 1.00 87.38 119 LEU A O 1
ATOM 915 N N . ASP A 1 120 ? 2.711 -20.729 2.041 1.00 89.19 120 ASP A N 1
ATOM 916 C CA . ASP A 1 120 ? 3.386 -21.997 2.344 1.00 89.19 120 ASP A CA 1
ATOM 917 C C . ASP A 1 120 ? 4.887 -21.981 1.980 1.00 89.19 120 ASP A C 1
ATOM 919 O O . ASP A 1 120 ? 5.575 -23.001 2.066 1.00 89.19 120 ASP A O 1
ATOM 923 N N . GLY A 1 121 ? 5.423 -20.829 1.556 1.00 89.12 121 GLY A N 1
ATOM 924 C CA . GLY A 1 121 ? 6.821 -20.677 1.145 1.00 89.12 121 GLY A CA 1
ATOM 925 C C . GLY A 1 121 ? 7.132 -21.261 -0.236 1.00 89.12 121 GLY A C 1
ATOM 926 O O . GLY A 1 121 ? 8.299 -21.493 -0.559 1.00 89.12 121 GLY A O 1
ATOM 927 N N . VAL A 1 122 ? 6.110 -21.501 -1.059 1.00 90.69 122 VAL A N 1
ATOM 928 C CA . VAL A 1 122 ? 6.237 -22.079 -2.397 1.00 90.69 122 VAL A CA 1
ATOM 929 C C . VAL A 1 122 ? 6.001 -21.004 -3.456 1.00 90.69 122 VAL A C 1
ATOM 931 O O . VAL A 1 122 ? 4.921 -20.434 -3.561 1.00 90.69 122 VAL A O 1
ATOM 934 N N . ALA A 1 123 ? 6.998 -20.772 -4.309 1.00 86.38 123 ALA A N 1
ATOM 935 C CA . ALA A 1 123 ? 6.787 -20.080 -5.576 1.00 86.38 123 ALA A CA 1
ATOM 936 C C . ALA A 1 123 ? 6.427 -21.123 -6.639 1.00 86.38 123 ALA A C 1
ATOM 938 O O . ALA A 1 123 ? 7.228 -22.019 -6.929 1.00 86.38 123 ALA A O 1
ATOM 939 N N . LEU A 1 124 ? 5.224 -21.028 -7.210 1.00 86.75 124 LEU A N 1
ATOM 940 C CA . LEU A 1 124 ? 4.822 -21.907 -8.310 1.00 86.75 124 LEU A CA 1
ATOM 941 C C . LEU A 1 124 ? 5.717 -21.665 -9.547 1.00 86.75 124 LEU A C 1
ATOM 943 O O . LEU A 1 124 ? 6.581 -20.789 -9.543 1.00 86.75 124 LEU A O 1
ATOM 947 N N . GLN A 1 125 ? 5.543 -22.457 -10.610 1.00 87.56 125 GLN A N 1
ATOM 948 C CA . GLN A 1 125 ? 6.207 -22.281 -11.917 1.00 87.56 125 GLN A CA 1
ATOM 949 C C . GLN A 1 125 ? 5.229 -21.699 -12.937 1.00 87.56 125 GLN A C 1
ATOM 951 O O . GLN A 1 125 ? 4.059 -22.060 -12.868 1.00 87.56 125 GLN A O 1
ATOM 956 N N . THR A 1 126 ? 5.700 -20.847 -13.862 1.00 85.62 126 THR A N 1
ATOM 957 C CA . THR A 1 126 ? 4.890 -20.123 -14.872 1.00 85.62 126 THR A CA 1
ATOM 958 C C . THR A 1 126 ? 3.634 -20.890 -15.297 1.00 85.62 126 THR A C 1
ATOM 960 O O . THR A 1 126 ? 3.734 -22.055 -15.689 1.00 85.62 126 THR A O 1
ATOM 963 N N . ALA A 1 127 ? 2.462 -20.241 -15.215 1.00 82.50 127 ALA A N 1
ATOM 964 C CA . ALA A 1 127 ? 1.166 -20.894 -15.432 1.00 82.50 127 ALA A CA 1
ATOM 965 C C . ALA A 1 127 ? 1.047 -21.572 -16.802 1.00 82.50 127 ALA A C 1
ATOM 967 O O . ALA A 1 127 ? 1.834 -21.342 -17.711 1.00 82.50 127 ALA A O 1
ATOM 968 N N . SER A 1 128 ? -0.008 -22.363 -16.994 1.00 77.38 128 SER A N 1
ATOM 969 C CA . SER A 1 128 ? -0.385 -22.845 -18.330 1.00 77.38 128 SER A CA 1
ATOM 970 C C . SER A 1 128 ? -0.923 -21.713 -19.222 1.00 77.38 128 SER A C 1
ATOM 972 O O . SER A 1 128 ? -1.366 -20.673 -18.731 1.00 77.38 128 SER A O 1
ATOM 974 N N . ARG A 1 129 ? -0.876 -21.902 -20.549 1.00 69.31 129 ARG A N 1
ATOM 975 C CA . ARG A 1 129 ? -1.389 -20.928 -21.534 1.00 69.31 129 ARG A CA 1
ATOM 976 C C . ARG A 1 129 ? -2.909 -20.794 -21.441 1.00 69.31 129 ARG A C 1
ATOM 978 O O . ARG A 1 129 ? -3.601 -21.785 -21.223 1.00 69.31 129 ARG A O 1
ATOM 985 N N . VAL A 1 130 ? -3.421 -19.584 -21.677 1.00 64.62 130 VAL A N 1
ATOM 986 C CA . VAL A 1 130 ? -4.871 -19.297 -21.634 1.00 64.62 130 VAL A CA 1
ATOM 987 C C . VAL A 1 130 ? -5.549 -19.497 -22.995 1.00 64.62 130 VAL A C 1
ATOM 989 O O . VAL A 1 130 ? -6.740 -19.782 -23.057 1.00 64.62 130 VAL A O 1
ATOM 992 N N . SER A 1 131 ? -4.806 -19.364 -24.099 1.00 60.19 131 SER A N 1
ATOM 993 C CA . SER A 1 131 ? -5.336 -19.478 -25.463 1.00 60.19 131 SER A CA 1
ATOM 994 C C . SER A 1 131 ? -4.321 -20.120 -26.405 1.00 60.19 131 SER A C 1
ATOM 996 O O . SER A 1 131 ? -3.120 -19.891 -26.292 1.00 60.19 131 SER A O 1
ATOM 998 N N . ASN A 1 132 ? -4.809 -20.888 -27.382 1.00 58.31 132 ASN A N 1
ATOM 999 C CA . ASN A 1 132 ? -3.969 -21.491 -28.421 1.00 58.31 132 ASN A CA 1
ATOM 1000 C C . ASN A 1 132 ? -3.432 -20.463 -29.433 1.00 58.31 132 ASN A C 1
ATOM 1002 O O . ASN A 1 132 ? -2.457 -20.751 -30.120 1.00 58.31 132 ASN A O 1
ATOM 1006 N N . ASN A 1 133 ? -4.046 -19.278 -29.522 1.00 55.47 133 ASN A N 1
ATOM 1007 C CA . ASN A 1 133 ? -3.703 -18.264 -30.528 1.00 55.47 133 ASN A CA 1
ATOM 1008 C C . ASN A 1 133 ? -2.797 -17.144 -29.996 1.00 55.47 133 ASN A C 1
ATOM 1010 O O . ASN A 1 133 ? -2.267 -16.370 -30.788 1.00 55.47 133 ASN A O 1
ATOM 1014 N N . VAL A 1 134 ? -2.622 -17.041 -28.675 1.00 59.41 134 VAL A N 1
ATOM 1015 C CA . VAL A 1 134 ? -1.770 -16.029 -28.041 1.00 59.41 134 VAL A CA 1
ATOM 1016 C C . VAL A 1 134 ? -0.980 -16.706 -26.925 1.00 59.41 134 VAL A C 1
ATOM 1018 O O . VAL A 1 134 ? -1.575 -17.271 -26.010 1.00 59.41 134 VAL A O 1
ATOM 1021 N N . GLU A 1 135 ? 0.354 -16.649 -26.979 1.00 64.81 135 GLU A N 1
ATOM 1022 C CA . GLU A 1 135 ? 1.249 -17.226 -25.960 1.00 64.81 135 GLU A CA 1
ATOM 1023 C C . GLU A 1 135 ? 1.295 -16.379 -24.674 1.00 64.81 135 GLU A C 1
ATOM 1025 O O . GLU A 1 135 ? 2.359 -15.999 -24.188 1.00 64.81 135 GLU A O 1
ATOM 1030 N N . LEU A 1 136 ? 0.125 -16.051 -24.125 1.00 70.31 136 LEU A N 1
ATOM 1031 C CA . LEU A 1 136 ? 0.013 -15.345 -22.858 1.00 70.31 136 LEU A CA 1
ATOM 1032 C C . LEU A 1 136 ? -0.357 -16.306 -21.732 1.00 70.31 136 LEU A C 1
ATOM 1034 O O . LEU A 1 136 ? -1.253 -17.150 -21.849 1.00 70.31 136 LEU A O 1
ATOM 1038 N N . HIS A 1 137 ? 0.362 -16.140 -20.631 1.00 76.69 137 HIS A N 1
ATOM 1039 C CA . HIS A 1 137 ? 0.154 -16.837 -19.377 1.00 76.69 137 HIS A CA 1
ATOM 1040 C C . HIS A 1 137 ? -0.403 -15.834 -18.356 1.00 76.69 137 HIS A C 1
ATOM 1042 O O . HIS A 1 137 ? 0.013 -14.675 -18.366 1.00 76.69 137 HIS A O 1
ATOM 1048 N N . PRO A 1 138 ? -1.316 -16.237 -17.454 1.00 77.62 138 PRO A N 1
ATOM 1049 C CA . PRO A 1 138 ? -1.835 -15.350 -16.409 1.00 77.62 138 PRO A CA 1
ATOM 1050 C C . PRO A 1 138 ? -0.746 -14.837 -15.468 1.00 77.62 138 PRO A C 1
ATOM 1052 O O . PRO A 1 138 ? -0.909 -13.797 -14.838 1.00 77.62 138 PRO A O 1
ATOM 1055 N N . TRP A 1 139 ? 0.342 -15.598 -15.333 1.00 83.12 139 TRP A N 1
ATOM 1056 C CA . TRP A 1 139 ? 1.450 -15.261 -14.463 1.00 83.12 139 TRP A CA 1
ATOM 1057 C C . TRP A 1 139 ? 2.740 -15.946 -14.944 1.00 83.12 139 TRP A C 1
ATOM 1059 O O . TRP A 1 139 ? 2.703 -17.044 -15.509 1.00 83.12 139 TRP A O 1
ATOM 1069 N N . TYR A 1 140 ? 3.876 -15.289 -14.704 1.00 84.44 140 TYR A N 1
ATOM 1070 C CA . TYR A 1 140 ? 5.208 -15.739 -15.108 1.00 84.44 140 TYR A CA 1
ATOM 1071 C C . TYR A 1 140 ? 6.162 -15.734 -13.907 1.00 84.44 140 TYR A C 1
ATOM 1073 O O . TYR A 1 140 ? 6.182 -14.773 -13.140 1.00 84.44 140 TYR A O 1
ATOM 1081 N N . VAL A 1 141 ? 6.994 -16.770 -13.776 1.00 88.19 141 VAL A N 1
ATOM 1082 C CA . VAL A 1 141 ? 8.233 -16.741 -12.978 1.00 88.19 141 VAL A CA 1
ATOM 1083 C C . VAL A 1 141 ? 9.385 -16.860 -13.958 1.00 88.19 141 VAL A C 1
ATOM 1085 O O . VAL A 1 141 ? 9.478 -17.818 -14.726 1.00 88.19 141 VAL A O 1
ATOM 1088 N N . ILE A 1 142 ? 10.251 -15.853 -13.943 1.00 87.12 142 ILE A N 1
ATOM 1089 C CA . ILE A 1 142 ? 11.401 -15.769 -14.834 1.00 87.12 142 ILE A CA 1
ATOM 1090 C C . ILE A 1 142 ? 12.651 -15.826 -13.954 1.00 87.12 142 ILE A C 1
ATOM 1092 O O . ILE A 1 142 ? 12.922 -14.864 -13.234 1.00 87.12 142 ILE A O 1
ATOM 1096 N N . PRO A 1 143 ? 13.394 -16.946 -13.949 1.00 86.94 143 PRO A N 1
ATOM 1097 C CA . PRO A 1 143 ? 14.646 -17.028 -13.217 1.00 86.94 143 PRO A CA 1
ATOM 1098 C C . PRO A 1 143 ? 15.696 -16.169 -13.924 1.00 86.94 143 PRO A C 1
ATOM 1100 O O . PRO A 1 143 ? 16.000 -16.382 -15.096 1.00 86.94 143 PRO A O 1
ATOM 1103 N N . VAL A 1 144 ? 16.257 -15.201 -13.203 1.00 88.56 144 VAL A N 1
ATOM 1104 C CA . VAL A 1 144 ? 17.298 -14.299 -13.710 1.00 88.56 144 VAL A CA 1
ATOM 1105 C C . VAL A 1 144 ? 18.441 -14.265 -12.704 1.00 88.56 144 VAL A C 1
ATOM 1107 O O . VAL A 1 144 ? 18.209 -14.211 -11.496 1.00 88.56 144 VAL A O 1
ATOM 1110 N N . GLN A 1 145 ? 19.680 -14.320 -13.190 1.00 88.94 145 GLN A N 1
ATOM 1111 C CA . GLN A 1 145 ? 20.855 -14.158 -12.334 1.00 88.94 145 GLN A CA 1
ATOM 1112 C C . GLN A 1 145 ? 20.957 -12.705 -11.845 1.00 88.94 145 GLN A C 1
ATOM 1114 O O . GLN A 1 145 ? 20.635 -11.772 -12.579 1.00 88.94 145 GLN A O 1
ATOM 1119 N N . ASN A 1 146 ? 21.396 -12.497 -10.601 1.00 84.50 146 ASN A N 1
ATOM 1120 C CA . ASN A 1 146 ? 21.378 -11.171 -9.966 1.00 84.50 146 ASN A CA 1
ATOM 1121 C C . ASN A 1 146 ? 22.168 -10.101 -10.738 1.00 84.50 146 ASN A C 1
ATOM 1123 O O . ASN A 1 146 ? 21.760 -8.945 -10.768 1.00 84.50 146 ASN A O 1
ATOM 1127 N N . ASP A 1 147 ? 23.280 -10.477 -11.364 1.00 88.00 147 ASP A N 1
ATOM 1128 C CA . ASP A 1 147 ? 24.127 -9.608 -12.189 1.00 88.00 147 ASP A CA 1
ATOM 1129 C C . ASP A 1 147 ? 23.490 -9.255 -13.544 1.00 88.00 147 ASP A C 1
ATOM 1131 O O . ASP A 1 147 ? 23.786 -8.213 -14.124 1.00 88.00 147 ASP A O 1
ATOM 1135 N N . GLN A 1 148 ? 22.576 -10.093 -14.034 1.00 89.00 148 GLN A N 1
ATOM 1136 C CA . GLN A 1 148 ? 21.834 -9.877 -15.278 1.00 89.00 148 GLN A CA 1
ATOM 1137 C C . GLN A 1 148 ? 20.497 -9.162 -15.060 1.00 89.00 148 GLN A C 1
ATOM 1139 O O . GLN A 1 148 ? 19.916 -8.632 -16.011 1.00 89.00 148 GLN A O 1
ATOM 1144 N N . LEU A 1 149 ? 20.006 -9.126 -13.818 1.00 86.88 149 LEU A N 1
ATOM 1145 C CA . LEU A 1 149 ? 18.697 -8.584 -13.468 1.00 86.88 149 LEU A CA 1
ATOM 1146 C C . LEU A 1 149 ? 18.483 -7.130 -13.934 1.00 86.88 149 LEU A C 1
ATOM 1148 O O . LEU A 1 149 ? 17.435 -6.871 -14.528 1.00 86.88 149 LEU A O 1
ATOM 1152 N N . PRO A 1 150 ? 19.432 -6.184 -13.768 1.00 84.25 150 PRO A N 1
ATOM 1153 C CA . PRO A 1 150 ? 19.244 -4.813 -14.248 1.00 84.25 150 PRO A CA 1
ATOM 1154 C C . PRO A 1 150 ? 19.030 -4.740 -15.766 1.00 84.25 150 PRO A C 1
ATOM 1156 O O . PRO A 1 150 ? 18.096 -4.090 -16.238 1.00 84.25 150 PRO A O 1
ATOM 1159 N N . ALA A 1 151 ? 19.861 -5.449 -16.537 1.00 85.19 151 ALA A N 1
ATOM 1160 C CA . ALA A 1 151 ? 19.769 -5.478 -17.995 1.00 85.19 151 ALA A CA 1
ATOM 1161 C C . ALA A 1 151 ? 18.462 -6.135 -18.462 1.00 85.19 151 ALA A C 1
ATOM 1163 O O . ALA A 1 151 ? 17.801 -5.623 -19.368 1.00 85.19 151 ALA A O 1
ATOM 1164 N N . PHE A 1 152 ? 18.062 -7.224 -17.801 1.00 87.81 152 PHE A N 1
ATOM 1165 C CA . PHE A 1 152 ? 16.796 -7.900 -18.059 1.00 87.81 152 PHE A CA 1
ATOM 1166 C C . PHE A 1 152 ? 15.596 -6.974 -17.829 1.00 87.81 152 PHE A C 1
ATOM 1168 O O . PHE A 1 152 ? 14.729 -6.886 -18.694 1.00 87.81 152 PHE A O 1
ATOM 1175 N N . LEU A 1 153 ? 15.554 -6.241 -16.709 1.00 84.31 153 LEU A N 1
ATOM 1176 C CA . LEU A 1 153 ? 14.449 -5.324 -16.409 1.00 84.31 153 LEU A CA 1
ATOM 1177 C C . LEU A 1 153 ? 14.348 -4.202 -17.446 1.00 84.31 153 LEU A C 1
ATOM 1179 O O . LEU A 1 153 ? 13.252 -3.902 -17.912 1.00 84.31 153 LEU A O 1
ATOM 1183 N N . VAL A 1 154 ? 15.476 -3.606 -17.847 1.00 79.06 154 VAL A N 1
ATOM 1184 C CA . VAL A 1 154 ? 15.489 -2.570 -18.894 1.00 79.06 154 VAL A CA 1
ATOM 1185 C C . VAL A 1 154 ? 14.952 -3.114 -20.214 1.00 79.06 154 VAL A C 1
ATOM 1187 O O . VAL A 1 154 ? 14.144 -2.445 -20.860 1.00 79.06 154 VAL A O 1
ATOM 1190 N N . GLN A 1 155 ? 15.363 -4.323 -20.600 1.00 81.88 155 GLN A N 1
ATOM 1191 C CA . GLN A 1 155 ? 14.877 -4.961 -21.819 1.00 81.88 155 GLN A CA 1
ATOM 1192 C C . GLN A 1 155 ? 13.378 -5.279 -21.728 1.00 81.88 155 GLN A C 1
ATOM 1194 O O . GLN A 1 155 ? 12.625 -4.886 -22.611 1.00 81.88 155 GLN A O 1
ATOM 1199 N N . ALA A 1 156 ? 12.920 -5.871 -20.623 1.00 80.81 156 ALA A N 1
ATOM 1200 C CA . ALA A 1 156 ? 11.506 -6.169 -20.404 1.00 80.81 156 ALA A CA 1
ATOM 1201 C C . ALA A 1 156 ? 10.632 -4.904 -20.461 1.00 80.81 156 ALA A C 1
ATOM 1203 O O . ALA A 1 156 ? 9.576 -4.907 -21.088 1.00 80.81 156 ALA A O 1
ATOM 1204 N N . MET A 1 157 ? 11.086 -3.792 -19.872 1.00 76.81 157 MET A N 1
ATOM 1205 C CA . MET A 1 157 ? 10.389 -2.503 -19.957 1.00 76.81 157 MET A CA 1
ATOM 1206 C C . MET A 1 157 ? 10.348 -1.973 -21.398 1.00 76.81 157 MET A C 1
ATOM 1208 O O . MET A 1 157 ? 9.315 -1.475 -21.843 1.00 76.81 157 MET A O 1
ATOM 1212 N N . ARG A 1 158 ? 11.443 -2.110 -22.157 1.00 74.75 158 ARG A N 1
ATOM 1213 C CA . ARG A 1 158 ? 11.489 -1.746 -23.584 1.00 74.75 158 ARG A CA 1
ATOM 1214 C C . ARG A 1 158 ? 10.630 -2.627 -24.473 1.00 74.75 158 ARG A C 1
ATOM 1216 O O . ARG A 1 158 ? 10.248 -2.162 -25.534 1.00 74.75 158 ARG A O 1
ATOM 1223 N N . ASP A 1 159 ? 10.337 -3.852 -24.072 1.00 73.69 159 ASP A N 1
ATOM 1224 C CA . ASP A 1 159 ? 9.461 -4.730 -24.844 1.00 73.69 159 ASP A CA 1
ATOM 1225 C C . ASP A 1 159 ? 7.987 -4.501 -24.469 1.00 73.69 159 ASP A C 1
ATOM 1227 O O . ASP A 1 159 ? 7.111 -4.575 -25.329 1.00 73.69 159 ASP A O 1
ATOM 1231 N N . LEU A 1 160 ? 7.714 -4.142 -23.208 1.00 66.44 160 LEU A N 1
ATOM 1232 C CA . LEU A 1 160 ? 6.363 -3.939 -22.672 1.00 66.44 160 LEU A CA 1
ATOM 1233 C C . LEU A 1 160 ? 5.759 -2.561 -23.003 1.00 66.44 160 LEU A C 1
ATOM 1235 O O . LEU A 1 160 ? 4.553 -2.445 -23.201 1.00 66.44 160 LEU A O 1
ATOM 1239 N N . ILE A 1 161 ? 6.579 -1.505 -23.031 1.00 61.97 161 ILE A N 1
ATOM 1240 C CA . ILE A 1 161 ? 6.117 -0.103 -23.125 1.00 61.97 161 ILE A CA 1
ATOM 1241 C C . ILE A 1 161 ? 5.865 0.370 -24.572 1.00 61.97 161 ILE A C 1
ATOM 1243 O O . ILE A 1 161 ? 4.900 1.100 -24.793 1.00 61.97 161 ILE A O 1
ATOM 1247 N N . PRO A 1 162 ? 6.685 0.018 -25.581 1.00 54.38 162 PRO A N 1
ATOM 1248 C CA . PRO A 1 162 ? 6.528 0.502 -26.957 1.00 54.38 162 PRO A CA 1
ATOM 1249 C C . PRO A 1 162 ? 5.697 -0.412 -27.864 1.00 54.38 162 PRO A C 1
ATOM 1251 O O . PRO A 1 162 ? 5.322 0.010 -28.961 1.00 54.38 162 PRO A O 1
ATOM 1254 N N . HIS A 1 163 ? 5.439 -1.664 -27.478 1.00 48.31 163 HIS A N 1
ATOM 1255 C CA . HIS A 1 163 ? 4.903 -2.663 -28.397 1.00 48.31 163 HIS A CA 1
ATOM 1256 C C . HIS A 1 163 ? 3.641 -3.351 -27.852 1.00 48.31 163 HIS A C 1
ATOM 1258 O O . HIS A 1 163 ? 3.686 -4.099 -26.886 1.00 48.31 163 HIS A O 1
ATOM 1264 N N . ARG A 1 164 ? 2.534 -3.142 -28.587 1.00 45.62 164 ARG A N 1
ATOM 1265 C CA . ARG A 1 164 ? 1.296 -3.957 -28.667 1.00 45.62 164 ARG A CA 1
ATOM 1266 C C . ARG A 1 164 ? 0.066 -3.641 -27.813 1.00 45.62 164 ARG A C 1
ATOM 1268 O O . ARG A 1 164 ? -0.958 -4.271 -28.050 1.00 45.62 164 ARG A O 1
ATOM 1275 N N . THR A 1 165 ? 0.048 -2.672 -26.912 1.00 48.03 165 THR A N 1
ATOM 1276 C CA . THR A 1 165 ? -1.073 -2.626 -25.944 1.00 48.03 165 THR A CA 1
ATOM 1277 C C . THR A 1 165 ? -2.207 -1.647 -26.251 1.00 48.03 165 THR A C 1
ATOM 1279 O O . THR A 1 165 ? -3.347 -1.957 -25.914 1.00 48.03 165 THR A O 1
ATOM 1282 N N . ILE A 1 166 ? -1.985 -0.573 -27.014 1.00 48.56 166 ILE A N 1
ATOM 1283 C CA . ILE A 1 166 ? -3.074 0.384 -27.313 1.00 48.56 166 ILE A CA 1
ATOM 1284 C C . ILE A 1 166 ? -3.995 -0.117 -28.448 1.00 48.56 166 ILE A C 1
ATOM 1286 O O . ILE A 1 166 ? -5.184 0.181 -28.450 1.00 48.56 166 ILE A O 1
ATOM 1290 N N . GLY A 1 167 ? -3.476 -0.911 -29.397 1.00 45.69 167 GLY A N 1
ATOM 1291 C CA . GLY A 1 167 ? -4.227 -1.346 -30.588 1.00 45.69 167 GLY A CA 1
ATOM 1292 C C . GLY A 1 167 ? -4.874 -2.738 -30.522 1.00 45.69 167 GLY A C 1
ATOM 1293 O O . GLY A 1 167 ? -5.944 -2.920 -31.093 1.00 45.69 167 GLY A O 1
ATOM 1294 N N . GLU A 1 168 ? -4.249 -3.716 -29.847 1.00 50.25 168 GLU A N 1
ATOM 1295 C CA . GLU A 1 168 ? -4.711 -5.123 -29.842 1.00 50.25 168 GLU A CA 1
ATOM 1296 C C . GLU A 1 168 ? -5.408 -5.530 -28.528 1.00 50.25 168 GLU A C 1
ATOM 1298 O O . GLU A 1 168 ? -6.298 -6.378 -28.555 1.00 50.25 168 GLU A O 1
ATOM 1303 N N . CYS A 1 169 ? -5.050 -4.907 -27.395 1.00 56.38 169 CYS A N 1
ATOM 1304 C CA . CYS A 1 169 ? -5.553 -5.281 -26.062 1.00 56.38 169 CYS A CA 1
ATOM 1305 C C . CYS A 1 169 ? -6.264 -4.148 -25.297 1.00 56.38 169 CYS A C 1
ATOM 1307 O O . CYS A 1 169 ? -6.892 -4.426 -24.280 1.00 56.38 169 CYS A O 1
ATOM 1309 N N . GLY A 1 170 ? -6.171 -2.890 -25.750 1.00 65.06 170 GLY A N 1
ATOM 1310 C CA . GLY A 1 170 ? -6.795 -1.737 -25.082 1.00 65.06 170 GLY A CA 1
ATOM 1311 C C . GLY A 1 170 ? -6.191 -1.380 -23.718 1.00 65.06 170 GLY A C 1
ATOM 1312 O O . GLY A 1 170 ? -6.893 -0.824 -22.883 1.00 65.06 170 GLY A O 1
ATOM 1313 N N . ILE A 1 171 ? -4.919 -1.718 -23.492 1.00 71.69 171 ILE A N 1
ATOM 1314 C CA . ILE A 1 171 ? -4.183 -1.453 -22.249 1.00 71.69 171 ILE A CA 1
ATOM 1315 C C . ILE A 1 171 ? -3.328 -0.199 -22.461 1.00 71.69 171 ILE A C 1
ATOM 1317 O O . ILE A 1 171 ? -2.542 -0.132 -23.409 1.00 71.69 171 ILE A O 1
ATOM 1321 N N . ASP A 1 172 ? -3.452 0.784 -21.579 1.00 76.50 172 ASP A N 1
ATOM 1322 C CA . ASP A 1 172 ? -2.557 1.931 -21.482 1.00 76.50 172 ASP A CA 1
ATOM 1323 C C . ASP A 1 172 ? -1.338 1.552 -20.619 1.00 76.50 172 ASP A C 1
ATOM 1325 O O . ASP A 1 172 ? -1.469 1.393 -19.400 1.00 76.50 172 ASP A O 1
ATOM 1329 N N . PRO A 1 173 ? -0.123 1.439 -21.195 1.00 76.50 173 PRO A N 1
ATOM 1330 C CA . PRO A 1 173 ? 1.070 1.045 -20.444 1.00 76.50 173 PRO A CA 1
ATOM 1331 C C . PRO A 1 173 ? 1.393 1.948 -19.251 1.00 76.50 173 PRO A C 1
ATOM 1333 O O . PRO A 1 173 ? 2.124 1.541 -18.351 1.00 76.50 173 PRO A O 1
ATOM 1336 N N . LEU A 1 174 ? 0.897 3.187 -19.240 1.00 78.94 174 LEU A N 1
ATOM 1337 C CA . LEU A 1 174 ? 1.146 4.125 -18.158 1.00 78.94 174 LEU A CA 1
ATOM 1338 C C . LEU A 1 174 ? 0.208 3.936 -16.969 1.00 78.94 174 LEU A C 1
ATOM 1340 O O . LEU A 1 174 ? 0.614 4.135 -15.816 1.00 78.94 174 LEU A O 1
ATOM 1344 N N . TRP A 1 175 ? -1.057 3.646 -17.246 1.00 83.25 175 TRP A N 1
ATOM 1345 C CA . TRP A 1 175 ? -2.114 3.649 -16.237 1.00 83.25 175 TRP A CA 1
ATOM 1346 C C . TRP A 1 175 ? -2.516 2.243 -15.814 1.00 83.25 175 TRP A C 1
ATOM 1348 O O . TRP A 1 175 ? -2.770 2.040 -14.629 1.00 83.25 175 TRP A O 1
ATOM 1358 N N . ASP A 1 176 ? -2.453 1.279 -16.729 1.00 82.94 176 ASP A N 1
ATOM 1359 C CA . ASP A 1 176 ? -2.924 -0.089 -16.506 1.00 82.94 176 ASP A CA 1
ATOM 1360 C C . ASP A 1 176 ? -1.803 -1.053 -16.085 1.00 82.94 176 ASP A C 1
ATOM 1362 O O . ASP A 1 176 ? -2.071 -2.184 -15.682 1.00 82.94 176 ASP A O 1
ATOM 1366 N N . ILE A 1 177 ? -0.538 -0.618 -16.151 1.00 83.31 177 ILE A N 1
ATOM 1367 C CA . ILE A 1 177 ? 0.624 -1.412 -15.734 1.00 83.31 177 ILE A CA 1
ATOM 1368 C C . ILE A 1 177 ? 1.310 -0.748 -14.539 1.00 83.31 177 ILE A C 1
ATOM 1370 O O . ILE A 1 177 ? 1.690 0.424 -14.574 1.00 83.31 177 ILE A O 1
ATOM 1374 N N . GLN A 1 178 ? 1.522 -1.533 -13.480 1.00 87.94 178 GLN A N 1
ATOM 1375 C CA . GLN A 1 178 ? 2.282 -1.131 -12.302 1.00 87.94 178 GLN A CA 1
ATOM 1376 C C . GLN A 1 178 ? 3.524 -2.010 -12.152 1.00 87.94 178 GLN A C 1
ATOM 1378 O O . GLN A 1 178 ? 3.435 -3.234 -12.094 1.00 87.94 178 GLN A O 1
ATOM 1383 N N . ILE A 1 179 ? 4.688 -1.370 -12.040 1.00 87.75 179 ILE A N 1
ATOM 1384 C CA . ILE A 1 179 ? 5.953 -2.037 -11.719 1.00 87.75 179 ILE A CA 1
ATOM 1385 C C . ILE A 1 179 ? 6.193 -1.897 -10.216 1.00 87.75 179 ILE A C 1
ATOM 1387 O O . ILE A 1 179 ? 6.076 -0.799 -9.664 1.00 87.75 179 ILE A O 1
ATOM 1391 N N . LEU A 1 180 ? 6.517 -3.009 -9.555 1.00 91.00 180 LEU A N 1
ATOM 1392 C CA . LEU A 1 180 ? 6.809 -3.077 -8.125 1.00 91.00 180 LEU A CA 1
ATOM 1393 C C . LEU A 1 180 ? 8.225 -3.621 -7.920 1.00 91.00 180 LEU A C 1
ATOM 1395 O O . LEU A 1 180 ? 8.637 -4.570 -8.582 1.00 91.00 180 LEU A O 1
ATOM 1399 N N . THR A 1 181 ? 8.969 -3.023 -6.994 1.00 91.19 181 THR A N 1
ATOM 1400 C CA . THR A 1 181 ? 10.303 -3.481 -6.581 1.00 91.19 181 THR A CA 1
ATOM 1401 C C . THR A 1 181 ? 10.434 -3.337 -5.063 1.00 91.19 181 THR A C 1
ATOM 1403 O O . THR A 1 181 ? 9.911 -2.368 -4.506 1.00 91.19 181 THR A O 1
ATOM 1406 N N . PRO A 1 182 ? 11.105 -4.274 -4.364 1.00 90.06 182 PRO A N 1
ATOM 1407 C CA . PRO A 1 182 ? 11.208 -4.247 -2.904 1.00 90.06 182 PRO A CA 1
ATOM 1408 C C . PRO A 1 182 ? 12.167 -3.171 -2.368 1.00 90.06 182 PRO A C 1
ATOM 1410 O O . PRO A 1 182 ? 12.256 -2.981 -1.157 1.00 90.06 182 PRO A O 1
ATOM 1413 N N . GLN A 1 183 ? 12.927 -2.491 -3.233 1.00 89.75 183 GLN A N 1
ATOM 1414 C CA . GLN A 1 183 ? 13.985 -1.563 -2.829 1.00 89.75 183 GLN A CA 1
ATOM 1415 C C . GLN A 1 183 ? 13.822 -0.189 -3.483 1.00 89.75 183 GLN A C 1
ATOM 1417 O O . GLN A 1 183 ? 13.412 -0.070 -4.632 1.00 89.75 183 GLN A O 1
ATOM 1422 N N . HIS A 1 184 ? 14.213 0.873 -2.774 1.00 87.75 184 HIS A N 1
ATOM 1423 C CA . HIS A 1 184 ? 14.246 2.227 -3.343 1.00 87.75 184 HIS A CA 1
ATOM 1424 C C . HIS A 1 184 ? 15.551 2.554 -4.078 1.00 87.75 184 HIS A C 1
ATOM 1426 O O . HIS A 1 184 ? 15.547 3.292 -5.064 1.00 87.75 184 HIS A O 1
ATOM 1432 N N . ASN A 1 185 ? 16.675 2.044 -3.572 1.00 87.75 185 ASN A N 1
ATOM 1433 C CA . ASN A 1 185 ? 18.019 2.318 -4.079 1.00 87.75 185 ASN A CA 1
ATOM 1434 C C . ASN A 1 185 ? 18.604 1.067 -4.746 1.00 87.75 185 ASN A C 1
ATOM 1436 O O . ASN A 1 185 ? 18.092 -0.030 -4.549 1.00 87.75 185 ASN A O 1
ATOM 1440 N N . GLY A 1 186 ? 19.711 1.239 -5.469 1.00 86.94 186 GLY A N 1
ATOM 1441 C CA . GLY A 1 186 ? 20.338 0.173 -6.250 1.00 86.94 186 GLY A CA 1
ATOM 1442 C C . GLY A 1 186 ? 19.819 0.133 -7.686 1.00 86.94 186 GLY A C 1
ATOM 1443 O O . GLY A 1 186 ? 18.878 0.843 -8.039 1.00 86.94 186 GLY A O 1
ATOM 1444 N N . GLU A 1 187 ? 20.453 -0.689 -8.518 1.00 85.19 187 GLU A N 1
ATOM 1445 C CA . GLU A 1 187 ? 20.195 -0.757 -9.966 1.00 85.19 187 GLU A CA 1
ATOM 1446 C C . GLU A 1 187 ? 18.798 -1.298 -10.310 1.00 85.19 187 GLU A C 1
ATOM 1448 O O . GLU A 1 187 ? 18.259 -0.997 -11.370 1.00 85.19 187 GLU A O 1
ATOM 1453 N N . THR A 1 188 ? 18.184 -2.042 -9.389 1.00 87.69 188 THR A N 1
ATOM 1454 C CA . THR A 1 188 ? 16.829 -2.604 -9.507 1.00 87.69 188 THR A CA 1
ATOM 1455 C C . THR A 1 188 ? 15.817 -1.900 -8.597 1.00 87.69 188 THR A C 1
ATOM 1457 O O . THR A 1 188 ? 14.659 -2.313 -8.503 1.00 87.69 188 THR A O 1
ATOM 1460 N N . GLY A 1 189 ? 16.242 -0.837 -7.906 1.00 89.44 189 GLY A N 1
ATOM 1461 C CA . GLY A 1 189 ? 15.392 -0.066 -7.009 1.00 89.44 189 GLY A CA 1
ATOM 1462 C C . GLY A 1 189 ? 14.514 0.949 -7.741 1.00 89.44 189 GLY A C 1
ATOM 1463 O O . GLY A 1 189 ? 14.762 1.290 -8.901 1.00 89.44 189 GLY A O 1
ATOM 1464 N N . THR A 1 190 ? 13.506 1.488 -7.045 1.00 91.06 190 THR A N 1
ATOM 1465 C CA . THR A 1 190 ? 12.511 2.399 -7.643 1.00 91.06 190 THR A CA 1
ATOM 1466 C C . THR A 1 190 ? 13.150 3.577 -8.375 1.00 91.06 190 THR A C 1
ATOM 1468 O O . THR A 1 190 ? 12.673 3.966 -9.431 1.00 91.06 190 THR A O 1
ATOM 1471 N N . LYS A 1 191 ? 14.254 4.138 -7.867 1.00 89.75 191 LYS A N 1
ATOM 1472 C CA . LYS A 1 191 ? 14.907 5.309 -8.479 1.00 89.75 191 LYS A CA 1
ATOM 1473 C C . LYS A 1 191 ? 15.551 4.998 -9.830 1.00 89.75 191 LYS A C 1
ATOM 1475 O O . LYS A 1 191 ? 15.383 5.771 -10.771 1.00 89.75 191 LYS A O 1
ATOM 1480 N N . ALA A 1 192 ? 16.266 3.877 -9.926 1.00 88.19 192 ALA A N 1
ATOM 1481 C CA . ALA A 1 192 ? 16.909 3.450 -11.167 1.00 88.19 192 ALA A CA 1
ATOM 1482 C C . ALA A 1 192 ? 15.865 3.032 -12.213 1.00 88.19 192 ALA A C 1
ATOM 1484 O O . ALA A 1 192 ? 15.960 3.431 -13.374 1.00 88.19 192 ALA A O 1
ATOM 1485 N N . LEU A 1 193 ? 14.820 2.314 -11.785 1.00 88.75 193 LEU A N 1
ATOM 1486 C CA . LEU A 1 193 ? 13.718 1.923 -12.665 1.00 88.75 193 LEU A CA 1
ATOM 1487 C C . LEU A 1 193 ? 12.918 3.137 -13.155 1.00 88.75 193 LEU A C 1
ATOM 1489 O O . LEU A 1 193 ? 12.732 3.280 -14.361 1.00 88.75 193 LEU A O 1
ATOM 1493 N N . ASN A 1 194 ? 12.531 4.061 -12.266 1.00 90.44 194 ASN A N 1
ATOM 1494 C CA . ASN A 1 194 ? 11.841 5.300 -12.653 1.00 90.44 194 ASN A CA 1
ATOM 1495 C C . ASN A 1 194 ? 12.667 6.098 -13.662 1.00 90.44 194 ASN A C 1
ATOM 1497 O O . ASN A 1 194 ? 12.118 6.634 -14.619 1.00 90.44 194 ASN A O 1
ATOM 1501 N N . ARG A 1 195 ? 13.992 6.148 -13.483 1.00 89.69 195 ARG A N 1
ATOM 1502 C CA . ARG A 1 195 ? 14.893 6.823 -14.416 1.00 89.69 195 ARG A CA 1
ATOM 1503 C C . ARG A 1 195 ? 14.862 6.192 -15.810 1.00 89.69 195 ARG A C 1
ATOM 1505 O O . ARG A 1 195 ? 14.680 6.916 -16.786 1.00 89.69 195 ARG A O 1
ATOM 1512 N N . ALA A 1 196 ? 15.013 4.871 -15.899 1.00 87.94 196 ALA A N 1
ATOM 1513 C CA . ALA A 1 196 ? 14.975 4.156 -17.174 1.00 87.94 196 ALA A CA 1
ATOM 1514 C C . ALA A 1 196 ? 13.610 4.311 -17.872 1.00 87.94 196 ALA A C 1
ATOM 1516 O O . ALA A 1 196 ? 13.548 4.586 -19.069 1.00 87.94 196 ALA A O 1
ATOM 1517 N N . LEU A 1 197 ? 12.513 4.209 -17.114 1.00 88.19 197 LEU A N 1
ATOM 1518 C CA . LEU A 1 197 ? 11.149 4.416 -17.612 1.00 88.19 197 LEU A CA 1
ATOM 1519 C C . LEU A 1 197 ? 10.927 5.843 -18.117 1.00 88.19 197 LEU A C 1
ATOM 1521 O O . LEU A 1 197 ? 10.331 6.044 -19.175 1.00 88.19 197 LEU A O 1
ATOM 1525 N N . GLN A 1 198 ? 11.427 6.835 -17.382 1.00 89.62 198 GLN A N 1
ATOM 1526 C CA . GLN A 1 198 ? 11.325 8.234 -17.770 1.00 89.62 198 GLN A CA 1
ATOM 1527 C C . GLN A 1 198 ? 12.109 8.514 -19.057 1.00 89.62 198 GLN A C 1
ATOM 1529 O O . GLN A 1 198 ? 11.602 9.209 -19.931 1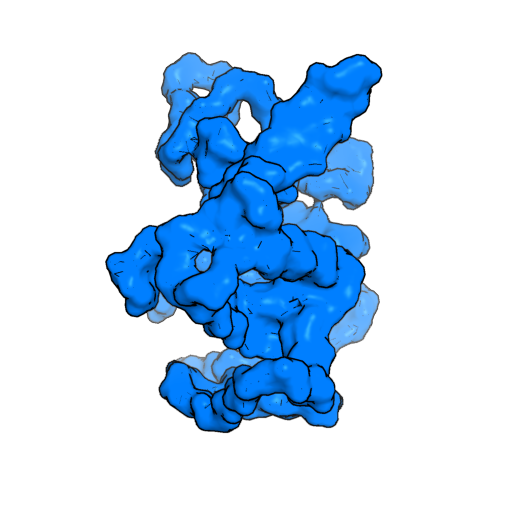.00 89.62 198 GLN A O 1
ATOM 1534 N N . GLU A 1 199 ? 13.316 7.962 -19.215 1.00 90.00 199 GLU A N 1
ATOM 1535 C CA . GLU A 1 199 ? 14.097 8.093 -20.453 1.00 90.00 199 GLU A CA 1
ATOM 1536 C C . GLU A 1 199 ? 13.339 7.538 -21.666 1.00 90.00 199 GLU A C 1
ATOM 1538 O O . GLU A 1 199 ? 13.211 8.237 -22.674 1.00 90.00 199 GLU A O 1
ATOM 1543 N N . LEU A 1 200 ? 12.767 6.333 -21.544 1.00 86.12 200 LEU A N 1
ATOM 1544 C CA . LEU A 1 200 ? 11.952 5.723 -22.602 1.00 86.12 200 LEU A CA 1
ATOM 1545 C C . LEU A 1 200 ? 10.726 6.574 -22.937 1.00 86.12 200 LEU A C 1
ATOM 1547 O O . LEU A 1 200 ? 10.437 6.821 -24.108 1.00 86.12 200 LEU A O 1
ATOM 1551 N N . ARG A 1 201 ? 10.027 7.066 -21.913 1.00 85.75 201 ARG A N 1
ATOM 1552 C CA . ARG A 1 201 ? 8.843 7.905 -22.095 1.00 85.75 201 ARG A CA 1
ATOM 1553 C C . ARG A 1 201 ? 9.177 9.217 -22.798 1.00 85.75 201 ARG A C 1
ATOM 1555 O O . ARG A 1 201 ? 8.497 9.600 -23.745 1.00 85.75 201 ARG A O 1
ATOM 1562 N N . GLN A 1 202 ? 10.204 9.924 -22.337 1.00 89.12 202 GLN A N 1
ATOM 1563 C CA . GLN A 1 202 ? 10.576 11.215 -22.916 1.00 89.12 202 GLN A CA 1
ATOM 1564 C C . GLN A 1 202 ? 11.030 11.044 -24.370 1.00 89.12 202 GLN A C 1
ATOM 1566 O O . GLN A 1 202 ? 10.641 11.841 -25.220 1.00 89.12 202 GLN A O 1
ATOM 1571 N N . GLN A 1 203 ? 11.726 9.946 -24.684 1.00 88.50 203 GLN A N 1
ATOM 1572 C CA . GLN A 1 203 ? 12.042 9.574 -26.062 1.00 88.50 203 GLN A CA 1
ATOM 1573 C C . GLN A 1 203 ? 10.779 9.356 -26.917 1.00 88.50 203 GLN A C 1
ATOM 1575 O O . GLN A 1 203 ? 10.714 9.867 -28.033 1.00 88.50 203 GLN A O 1
ATOM 1580 N N . GLN A 1 204 ? 9.764 8.646 -26.407 1.00 84.31 204 GLN A N 1
ATOM 1581 C CA . GLN A 1 204 ? 8.486 8.443 -27.112 1.00 84.31 204 GLN A CA 1
ATOM 1582 C C . GLN A 1 204 ? 7.722 9.751 -27.355 1.00 84.31 204 GLN A C 1
ATOM 1584 O O . GLN A 1 204 ? 7.065 9.899 -28.382 1.00 84.31 204 GLN A O 1
ATOM 1589 N N . LEU A 1 205 ? 7.831 10.711 -26.433 1.00 86.06 205 LEU A N 1
ATOM 1590 C CA . LEU A 1 205 ? 7.240 12.045 -26.567 1.00 86.06 205 LEU A CA 1
ATOM 1591 C C . LEU A 1 205 ? 8.053 12.983 -27.479 1.00 86.06 205 LEU A C 1
ATOM 1593 O O . LEU A 1 205 ? 7.638 14.118 -27.698 1.00 86.06 205 LEU A O 1
ATOM 1597 N N . GLY A 1 206 ? 9.204 12.542 -28.002 1.00 89.31 206 GLY A N 1
ATOM 1598 C CA . GLY A 1 206 ? 10.099 13.381 -28.806 1.00 89.31 206 GLY A CA 1
ATOM 1599 C C . GLY A 1 206 ? 10.842 14.449 -27.995 1.00 89.31 206 GLY A C 1
ATOM 1600 O O . GLY A 1 206 ? 11.359 15.410 -28.565 1.00 89.31 206 GLY A O 1
ATOM 1601 N N . ASN A 1 207 ? 10.902 14.291 -26.673 1.00 89.31 207 ASN A N 1
ATOM 1602 C CA . ASN A 1 207 ? 11.576 15.207 -25.762 1.00 89.31 207 ASN A CA 1
ATOM 1603 C C . ASN A 1 207 ? 13.040 14.790 -25.525 1.00 89.31 207 ASN A C 1
ATOM 1605 O O . ASN A 1 207 ? 13.392 13.614 -25.660 1.00 89.31 207 ASN A O 1
ATOM 1609 N N . PRO A 1 208 ? 13.915 15.728 -25.115 1.00 89.81 208 PRO A N 1
ATOM 1610 C CA . PRO A 1 208 ? 15.254 15.392 -24.644 1.00 89.81 208 PRO A CA 1
ATOM 1611 C C . PRO A 1 208 ? 15.216 14.434 -23.441 1.00 89.81 208 PRO A C 1
ATOM 1613 O O . PRO A 1 208 ? 14.280 14.502 -22.637 1.00 89.81 208 PRO A O 1
ATOM 1616 N N . PRO A 1 209 ? 16.250 13.591 -23.257 1.00 89.00 209 PRO A N 1
ATOM 1617 C CA . PRO A 1 209 ? 16.332 12.728 -22.088 1.00 89.00 209 PRO A CA 1
ATOM 1618 C C . PRO A 1 209 ? 16.375 13.564 -20.798 1.00 89.00 209 PRO A C 1
ATOM 1620 O O . PRO A 1 209 ? 16.907 14.683 -20.794 1.00 89.00 209 PRO A O 1
ATOM 1623 N N . PRO A 1 210 ? 15.849 13.037 -19.680 1.00 89.12 210 PRO A N 1
ATOM 1624 C CA . PRO A 1 210 ? 15.883 13.736 -18.408 1.00 89.12 210 PRO A CA 1
ATOM 1625 C C . PRO A 1 210 ? 17.322 14.077 -17.984 1.00 89.12 210 PRO A C 1
ATOM 1627 O O . PRO A 1 210 ? 18.246 13.295 -18.218 1.00 89.12 210 PRO A O 1
ATOM 1630 N N . PRO A 1 211 ? 17.560 15.233 -17.340 1.00 88.56 211 PRO A N 1
ATOM 1631 C CA . PRO A 1 211 ? 18.894 15.603 -16.871 1.00 88.56 211 PRO A CA 1
ATOM 1632 C C . PRO A 1 211 ? 19.379 14.613 -15.809 1.00 88.56 211 PRO A C 1
ATOM 1634 O O . PRO A 1 211 ? 18.566 14.080 -15.053 1.00 88.56 211 PRO A O 1
ATOM 1637 N N . ALA A 1 212 ? 20.686 14.363 -15.738 1.00 87.19 212 ALA A N 1
ATOM 1638 C CA . ALA A 1 212 ? 21.246 13.487 -14.713 1.00 87.19 212 ALA A CA 1
ATOM 1639 C C . ALA A 1 212 ? 20.904 14.005 -13.296 1.00 87.19 212 ALA A C 1
ATOM 1641 O O . ALA A 1 212 ? 20.900 15.224 -13.074 1.00 87.19 212 ALA A O 1
ATOM 1642 N N . PRO A 1 213 ? 20.609 13.112 -12.335 1.00 85.06 213 PRO A N 1
ATOM 1643 C CA . PRO A 1 213 ? 20.362 13.516 -10.957 1.00 85.06 213 PRO A CA 1
ATOM 1644 C C . PRO A 1 213 ? 21.632 14.108 -10.327 1.00 85.06 213 PRO A C 1
ATOM 1646 O O . PRO A 1 213 ? 22.752 13.788 -10.726 1.00 85.06 213 PRO A O 1
ATOM 1649 N N . LYS A 1 214 ? 21.471 14.976 -9.318 1.00 85.31 214 LYS A N 1
ATOM 1650 C CA . LYS A 1 214 ? 22.612 15.617 -8.633 1.00 85.31 214 LYS A CA 1
ATOM 1651 C C . LYS A 1 214 ? 23.477 14.598 -7.890 1.00 85.31 214 LYS A C 1
ATOM 1653 O O . LYS A 1 214 ? 24.693 14.765 -7.822 1.00 85.31 214 LYS A O 1
ATOM 1658 N N . LYS A 1 215 ? 22.853 13.559 -7.330 1.00 84.62 215 LYS A N 1
ATOM 1659 C CA . LYS A 1 215 ? 23.516 12.393 -6.741 1.00 84.62 215 LYS A CA 1
ATOM 1660 C C . LYS A 1 215 ? 22.920 11.109 -7.322 1.00 84.62 215 LYS A C 1
ATOM 1662 O O . LYS A 1 215 ? 21.729 11.097 -7.624 1.00 84.62 215 LYS A O 1
ATOM 1667 N N . PRO A 1 216 ? 23.679 10.000 -7.383 1.00 75.69 216 PRO A N 1
ATOM 1668 C CA . PRO A 1 216 ? 23.158 8.707 -7.845 1.00 75.69 216 PRO A CA 1
ATOM 1669 C C . PRO A 1 216 ? 21.938 8.204 -7.059 1.00 75.69 216 PRO A C 1
ATOM 1671 O O . PRO A 1 216 ? 21.137 7.431 -7.567 1.00 75.69 216 PRO A O 1
ATOM 1674 N N . THR A 1 217 ? 21.794 8.641 -5.806 1.00 78.44 217 THR A N 1
ATOM 1675 C CA . THR A 1 217 ? 20.689 8.270 -4.915 1.00 78.44 217 THR A CA 1
ATOM 1676 C C . THR A 1 217 ? 19.486 9.202 -5.007 1.00 78.44 217 THR A C 1
ATOM 1678 O O . THR A 1 217 ? 18.524 8.993 -4.269 1.00 78.44 217 THR A O 1
ATOM 1681 N N . ASP A 1 218 ? 19.530 10.257 -5.816 1.00 82.50 218 ASP A N 1
ATOM 1682 C CA . ASP A 1 218 ? 18.417 11.198 -5.918 1.00 82.50 218 ASP A CA 1
ATOM 1683 C C . ASP A 1 218 ? 17.372 10.677 -6.911 1.00 82.50 218 ASP A C 1
ATOM 1685 O O . ASP A 1 218 ? 17.695 9.986 -7.878 1.00 82.50 218 ASP A O 1
ATOM 1689 N N . ALA A 1 219 ? 16.103 11.005 -6.664 1.00 83.44 219 ALA A N 1
ATOM 1690 C CA . ALA A 1 219 ? 15.046 10.748 -7.632 1.00 83.44 219 ALA A CA 1
ATOM 1691 C C . ALA A 1 219 ? 15.259 11.609 -8.886 1.00 83.44 219 ALA A C 1
ATOM 1693 O O . ALA A 1 219 ? 15.805 12.717 -8.817 1.00 83.44 219 ALA A O 1
ATOM 1694 N N . SER A 1 220 ? 14.821 11.099 -10.037 1.00 84.88 220 SER A N 1
ATOM 1695 C CA . SER A 1 220 ? 14.865 11.879 -11.268 1.00 84.88 220 SER A CA 1
ATOM 1696 C C . SER A 1 220 ? 13.888 13.051 -11.183 1.00 84.88 220 SER A C 1
ATOM 1698 O O . SER A 1 220 ? 12.828 12.964 -10.567 1.00 84.88 220 SER A O 1
ATOM 1700 N N . ARG A 1 221 ? 14.249 14.176 -11.801 1.00 87.62 221 ARG A N 1
ATOM 1701 C CA . ARG A 1 221 ? 13.381 15.354 -11.825 1.00 87.62 221 ARG A CA 1
ATOM 1702 C C . ARG A 1 221 ? 12.150 15.062 -12.696 1.00 87.62 221 ARG A C 1
ATOM 1704 O O . ARG A 1 221 ? 12.361 14.701 -13.852 1.00 87.62 221 ARG A O 1
ATOM 1711 N N . PRO A 1 222 ? 10.914 15.324 -12.231 1.00 89.88 222 PRO A N 1
ATOM 1712 C CA . PRO A 1 222 ? 9.726 15.199 -13.072 1.00 89.88 222 PRO A CA 1
ATOM 1713 C C . PRO A 1 222 ? 9.746 16.165 -14.263 1.00 89.88 222 PRO A C 1
ATOM 1715 O O . PRO A 1 222 ? 10.134 17.336 -14.136 1.00 89.88 222 PRO A O 1
ATOM 1718 N N . LEU A 1 223 ? 9.300 15.681 -15.417 1.00 90.00 223 LEU A N 1
ATOM 1719 C CA . LEU A 1 223 ? 9.166 16.411 -16.673 1.00 90.00 223 LEU A CA 1
ATOM 1720 C C . LEU A 1 223 ? 7.730 16.340 -17.184 1.00 90.00 223 LEU A C 1
ATOM 1722 O O . LEU A 1 223 ? 6.941 15.503 -16.758 1.00 90.00 223 LEU A O 1
ATOM 1726 N N . VAL A 1 224 ? 7.390 17.237 -18.113 1.00 88.94 224 VAL A N 1
ATOM 1727 C CA . VAL A 1 224 ? 6.076 17.226 -18.765 1.00 88.94 224 VAL A CA 1
ATOM 1728 C C . VAL A 1 224 ? 5.833 15.865 -19.405 1.00 88.94 224 VAL A C 1
ATOM 1730 O O . VAL A 1 224 ? 6.711 15.285 -20.043 1.00 88.94 224 VAL A O 1
ATOM 1733 N N . GLY A 1 225 ? 4.627 15.364 -19.193 1.00 86.69 225 GLY A N 1
ATOM 1734 C CA . GLY A 1 225 ? 4.215 14.034 -19.562 1.00 86.69 225 GLY A CA 1
ATOM 1735 C C . GLY A 1 225 ? 4.400 13.022 -18.443 1.00 86.69 225 GLY A C 1
ATOM 1736 O O . GLY A 1 225 ? 3.680 12.049 -18.486 1.00 86.69 225 GLY A O 1
ATOM 1737 N N . ASP A 1 226 ? 5.272 13.180 -17.450 1.00 89.31 226 ASP A N 1
ATOM 1738 C CA . ASP A 1 226 ? 5.547 12.089 -16.503 1.00 89.31 226 ASP A CA 1
ATOM 1739 C 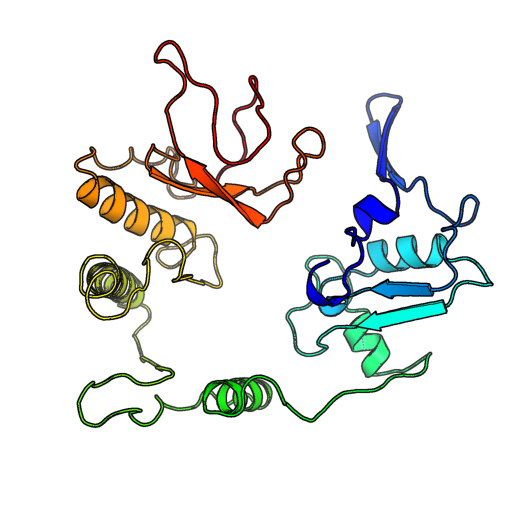C . ASP A 1 226 ? 4.382 11.790 -15.548 1.00 89.31 226 ASP A C 1
ATOM 1741 O O . ASP A 1 226 ? 3.699 12.701 -15.071 1.00 89.31 226 ASP A O 1
ATOM 1745 N N . LYS A 1 227 ? 4.195 10.501 -15.233 1.00 89.12 227 LYS A N 1
ATOM 1746 C CA . LYS A 1 227 ? 3.364 10.044 -14.110 1.00 89.12 227 LYS A CA 1
ATOM 1747 C C . LYS A 1 227 ? 4.174 10.196 -12.829 1.00 89.12 227 LYS A C 1
ATOM 1749 O O . LYS A 1 227 ? 5.326 9.777 -12.778 1.00 89.12 227 LYS A O 1
ATOM 1754 N N . VAL A 1 228 ? 3.571 10.800 -11.816 1.00 90.50 228 VAL A N 1
ATOM 1755 C CA . VAL A 1 228 ? 4.212 11.109 -10.533 1.00 90.50 228 VAL A CA 1
ATOM 1756 C C . VAL A 1 228 ? 3.368 10.588 -9.386 1.00 90.50 228 VAL A C 1
ATOM 1758 O O . VAL A 1 228 ? 2.149 10.468 -9.517 1.00 90.50 228 VAL A O 1
ATOM 1761 N N . ILE A 1 229 ? 4.013 10.316 -8.255 1.00 89.81 229 ILE A N 1
ATOM 1762 C CA . ILE A 1 229 ? 3.333 9.974 -7.008 1.00 89.81 229 ILE A CA 1
ATOM 1763 C C . ILE A 1 229 ? 3.624 11.026 -5.938 1.00 89.81 229 ILE A C 1
ATOM 1765 O O . ILE A 1 229 ? 4.747 11.512 -5.785 1.00 89.81 229 ILE A O 1
ATOM 1769 N N . TRP A 1 230 ? 2.590 11.403 -5.197 1.00 87.31 230 TRP A N 1
ATOM 1770 C CA . TRP A 1 230 ? 2.693 12.324 -4.079 1.00 87.31 230 TRP A CA 1
ATOM 1771 C C . TRP A 1 230 ? 3.196 11.574 -2.848 1.00 87.31 230 TRP A C 1
ATOM 1773 O O . TRP A 1 230 ? 2.601 10.574 -2.466 1.00 87.31 230 TRP A O 1
ATOM 1783 N N . THR A 1 231 ? 4.288 12.022 -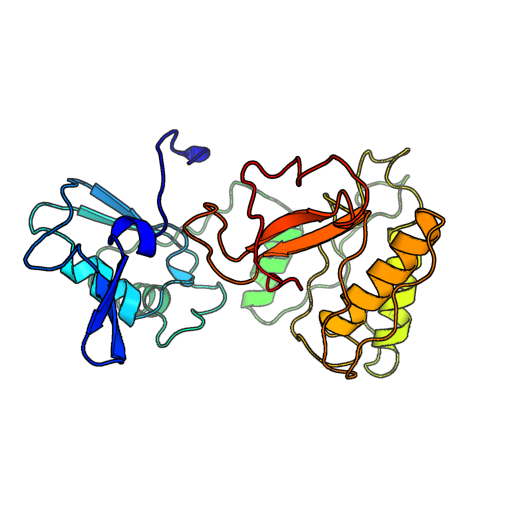2.224 1.00 84.06 231 THR A N 1
ATOM 1784 C CA . THR A 1 231 ? 4.989 11.214 -1.200 1.00 84.06 231 THR A CA 1
ATOM 1785 C C . THR A 1 231 ? 4.760 11.658 0.247 1.00 84.06 231 THR A C 1
ATOM 1787 O O . THR A 1 231 ? 5.223 11.007 1.184 1.00 84.06 231 THR A O 1
ATOM 1790 N N . LYS A 1 232 ? 4.067 12.780 0.468 1.00 79.19 232 LYS A N 1
ATOM 1791 C CA . LYS A 1 232 ? 3.783 13.322 1.808 1.00 79.19 232 LYS A CA 1
ATOM 1792 C C . LYS A 1 232 ? 2.373 13.871 1.851 1.00 79.19 232 LYS A C 1
ATOM 1794 O O . LYS A 1 232 ? 1.975 14.526 0.911 1.00 79.19 232 LYS A O 1
ATOM 1799 N N . ASN A 1 233 ? 1.635 13.668 2.935 1.00 76.69 233 ASN A N 1
ATOM 1800 C CA . ASN A 1 233 ? 0.299 14.256 3.044 1.00 76.69 233 ASN A CA 1
ATOM 1801 C C . ASN A 1 233 ? 0.376 15.791 2.992 1.00 76.69 233 ASN A C 1
ATOM 1803 O O . ASN A 1 233 ? 1.146 16.393 3.740 1.00 76.69 233 ASN A O 1
ATOM 1807 N N . ASP A 1 234 ? -0.446 16.392 2.139 1.00 77.25 234 ASP A N 1
ATOM 1808 C CA . ASP A 1 234 ? -0.692 17.827 2.050 1.00 77.25 234 ASP A CA 1
ATOM 1809 C C . ASP A 1 234 ? -2.196 18.051 2.238 1.00 77.25 234 ASP A C 1
ATOM 1811 O O . ASP A 1 234 ? -3.011 17.742 1.368 1.00 77.25 234 ASP A O 1
ATOM 1815 N N . TYR A 1 235 ? -2.571 18.505 3.431 1.00 71.12 235 TYR A N 1
ATOM 1816 C CA . TYR A 1 235 ? -3.974 18.652 3.809 1.00 71.12 235 TYR A CA 1
ATOM 1817 C C . TYR A 1 235 ? -4.617 19.909 3.216 1.00 71.12 235 TYR A C 1
ATOM 1819 O O . TYR A 1 235 ? -5.834 19.917 3.056 1.00 71.12 235 TYR A O 1
ATOM 1827 N N . ASP A 1 236 ? -3.827 20.923 2.852 1.00 73.56 236 ASP A N 1
ATOM 1828 C CA . ASP A 1 236 ? -4.338 22.153 2.235 1.00 73.56 236 ASP A CA 1
ATOM 1829 C C . ASP A 1 236 ? -4.788 21.884 0.794 1.00 73.56 236 ASP A C 1
ATOM 1831 O O . ASP A 1 236 ? -5.781 22.439 0.322 1.00 73.56 236 ASP A O 1
ATOM 1835 N N . LEU A 1 237 ? -4.080 20.983 0.106 1.00 76.81 237 LEU A N 1
ATOM 1836 C CA . LEU A 1 237 ? -4.405 20.549 -1.254 1.00 76.81 237 LEU A CA 1
ATOM 1837 C C . LEU A 1 237 ? -5.272 19.297 -1.317 1.00 76.81 237 LEU A C 1
ATOM 1839 O O . LEU A 1 237 ? -5.591 18.849 -2.416 1.00 76.81 237 LEU A O 1
ATOM 1843 N N . ASP A 1 238 ? -5.646 18.737 -0.168 1.00 76.62 238 ASP A N 1
ATOM 1844 C CA . ASP A 1 238 ? -6.346 17.455 -0.067 1.00 76.62 238 ASP A CA 1
ATOM 1845 C C . ASP A 1 238 ? -5.594 16.286 -0.748 1.00 76.62 238 ASP A C 1
ATOM 1847 O O . ASP A 1 238 ? -6.188 15.298 -1.174 1.00 76.62 238 ASP A O 1
ATOM 1851 N N . LEU A 1 239 ? -4.259 16.365 -0.824 1.00 79.62 239 LEU A N 1
ATOM 1852 C CA . LEU A 1 239 ? -3.409 15.337 -1.426 1.00 79.62 239 LEU A CA 1
ATOM 1853 C C . LEU A 1 239 ? -2.852 14.400 -0.354 1.00 79.62 239 LEU A C 1
ATOM 1855 O O . LEU A 1 239 ? -2.176 14.810 0.591 1.00 79.62 239 LEU A O 1
ATOM 1859 N N . MET A 1 240 ? -3.096 13.104 -0.515 1.00 77.81 240 MET A N 1
ATOM 1860 C CA . MET A 1 240 ? -2.561 12.078 0.382 1.00 77.81 240 MET A CA 1
ATOM 1861 C C . MET A 1 240 ? -1.304 11.435 -0.206 1.00 77.81 240 MET A C 1
ATOM 1863 O O . MET A 1 240 ? -1.123 11.388 -1.425 1.00 77.81 240 MET A O 1
ATOM 1867 N N . ASN A 1 241 ? -0.425 10.934 0.659 1.00 83.62 241 ASN A N 1
ATOM 1868 C CA . ASN A 1 241 ? 0.693 10.096 0.245 1.00 83.62 241 ASN A CA 1
ATOM 1869 C C . ASN A 1 241 ? 0.161 8.895 -0.556 1.00 83.62 241 ASN A C 1
ATOM 1871 O O . ASN A 1 241 ? -0.781 8.233 -0.124 1.00 83.62 241 ASN A O 1
ATOM 1875 N N . GLY A 1 242 ? 0.746 8.648 -1.722 1.00 84.94 242 GLY A N 1
ATOM 1876 C CA . GLY A 1 242 ? 0.296 7.648 -2.684 1.00 84.94 242 GLY A CA 1
ATOM 1877 C C . GLY A 1 242 ? -0.574 8.200 -3.816 1.00 84.94 242 GLY A C 1
ATOM 1878 O O . GLY A 1 242 ? -0.839 7.474 -4.769 1.00 84.94 242 GLY A O 1
ATOM 1879 N N . THR A 1 243 ? -0.999 9.470 -3.763 1.00 87.19 243 THR A N 1
ATOM 1880 C CA . THR A 1 243 ? -1.820 10.064 -4.835 1.00 87.19 243 THR A CA 1
ATOM 1881 C C . THR A 1 243 ? -1.022 10.131 -6.135 1.00 87.19 243 THR A C 1
ATOM 1883 O O . THR A 1 243 ? 0.067 10.702 -6.166 1.00 87.19 243 THR A O 1
ATOM 1886 N N . ILE A 1 244 ? -1.564 9.565 -7.212 1.00 90.00 244 ILE A N 1
ATOM 1887 C CA . ILE A 1 244 ? -0.920 9.514 -8.528 1.00 90.00 244 ILE A CA 1
ATOM 1888 C C . ILE A 1 244 ? -1.415 10.677 -9.387 1.00 90.00 244 ILE A C 1
ATOM 1890 O O . ILE A 1 244 ? -2.616 10.922 -9.442 1.00 90.00 244 ILE A O 1
ATOM 1894 N N . GLY A 1 245 ? -0.511 11.347 -10.102 1.00 89.38 245 GLY A N 1
ATOM 1895 C CA . GLY A 1 245 ? -0.838 12.425 -11.036 1.00 89.38 245 GLY A CA 1
ATOM 1896 C C . GLY A 1 245 ? -0.003 12.402 -12.316 1.00 89.38 245 GLY A C 1
ATOM 1897 O O . GLY A 1 245 ? 0.868 11.552 -12.496 1.00 89.38 245 GLY A O 1
ATOM 1898 N N . LEU A 1 246 ? -0.272 13.367 -13.200 1.00 89.50 246 LEU A N 1
ATOM 1899 C CA . LEU A 1 246 ? 0.433 13.576 -14.467 1.00 89.50 246 LEU A CA 1
ATOM 1900 C C . LEU A 1 246 ? 0.979 15.009 -14.538 1.00 89.50 246 LEU A C 1
ATOM 1902 O O . LEU A 1 246 ? 0.262 15.971 -14.257 1.00 89.50 246 LEU A O 1
ATOM 1906 N N . VAL A 1 247 ? 2.236 15.174 -14.942 1.00 89.50 247 VAL A N 1
ATOM 1907 C CA . VAL A 1 247 ? 2.839 16.502 -15.124 1.00 89.50 247 VAL A CA 1
ATOM 1908 C C . VAL A 1 247 ? 2.396 17.087 -16.465 1.00 89.50 247 VAL A C 1
ATOM 1910 O O . VAL A 1 247 ? 2.779 16.595 -17.521 1.00 89.50 247 VAL A O 1
ATOM 1913 N N . LEU A 1 248 ? 1.623 18.172 -16.441 1.00 86.12 248 LEU A N 1
ATOM 1914 C CA . LEU A 1 248 ? 1.050 18.758 -17.663 1.00 86.12 248 LEU A CA 1
ATOM 1915 C C . LEU A 1 248 ? 1.883 19.891 -18.267 1.00 86.12 248 LEU A C 1
ATOM 1917 O O . LEU A 1 248 ? 1.917 20.051 -19.481 1.00 86.12 248 LEU A O 1
ATOM 1921 N N . ALA A 1 249 ? 2.549 20.688 -17.435 1.00 80.75 249 ALA A N 1
ATOM 1922 C CA . ALA A 1 249 ? 3.297 21.851 -17.891 1.00 80.75 249 ALA A CA 1
ATOM 1923 C C . ALA A 1 249 ? 4.437 22.194 -16.930 1.00 80.75 249 ALA A C 1
ATOM 1925 O O . ALA A 1 249 ? 4.387 21.899 -15.734 1.00 80.75 249 ALA A O 1
ATOM 1926 N N . LYS A 1 250 ? 5.471 22.858 -17.459 1.00 68.56 250 LYS A N 1
ATOM 1927 C CA . LYS A 1 250 ? 6.549 23.444 -16.661 1.00 68.56 250 LYS A CA 1
ATOM 1928 C C . LYS A 1 250 ? 6.178 24.882 -16.320 1.00 68.56 250 LYS A C 1
ATOM 1930 O O . LYS A 1 250 ? 5.847 25.672 -17.200 1.00 68.56 250 LYS A O 1
ATOM 1935 N N . ARG A 1 251 ? 6.295 25.243 -15.047 1.00 53.19 251 ARG A N 1
ATOM 1936 C CA . ARG A 1 251 ? 6.062 26.614 -14.594 1.00 53.19 251 ARG A CA 1
ATOM 1937 C C . ARG A 1 251 ? 7.069 27.570 -15.255 1.00 53.19 251 ARG A C 1
ATOM 1939 O O . ARG A 1 251 ? 8.273 27.371 -15.094 1.00 53.19 251 ARG A O 1
ATOM 1946 N N . GLY A 1 252 ? 6.585 28.561 -16.014 1.00 46.47 252 GLY A N 1
ATOM 1947 C CA . GLY A 1 252 ? 7.430 29.562 -16.691 1.00 46.47 252 GLY A CA 1
ATOM 1948 C C . GLY A 1 252 ? 7.063 29.930 -18.138 1.00 46.47 252 GLY A C 1
ATOM 1949 O O . GLY A 1 252 ? 7.739 30.774 -18.715 1.00 46.47 252 GLY A O 1
ATOM 1950 N N . SER A 1 253 ? 6.012 29.355 -18.726 1.00 35.81 253 SER A N 1
ATOM 1951 C CA . SER A 1 253 ? 5.330 29.955 -19.884 1.00 35.81 253 SER A CA 1
ATOM 1952 C C . SER A 1 253 ? 4.063 30.636 -19.370 1.00 35.81 253 SER A C 1
ATOM 1954 O O . SER A 1 253 ? 3.395 30.100 -18.486 1.00 35.81 253 SER A O 1
ATOM 1956 N N . ALA A 1 254 ? 3.816 31.872 -19.801 1.00 35.44 254 ALA A N 1
ATOM 1957 C CA . ALA A 1 254 ? 2.670 32.651 -19.353 1.00 35.44 254 ALA A CA 1
ATOM 1958 C C . ALA A 1 254 ? 1.371 31.865 -19.609 1.00 35.44 254 ALA A C 1
ATOM 1960 O O . ALA A 1 254 ? 1.177 31.355 -20.705 1.00 35.44 254 ALA A O 1
ATOM 1961 N N . GLU A 1 255 ? 0.532 31.769 -18.575 1.00 36.34 255 GLU A N 1
ATOM 1962 C CA . GLU A 1 255 ? -0.783 31.112 -18.562 1.00 36.34 255 GLU A CA 1
ATOM 1963 C C . GLU A 1 255 ? -0.805 29.583 -18.741 1.00 36.34 255 GLU A C 1
ATOM 1965 O O . GLU A 1 255 ? -1.137 29.064 -19.800 1.00 36.34 255 GLU A O 1
ATOM 1970 N N . THR A 1 256 ? -0.575 28.831 -17.657 1.00 31.78 256 THR A N 1
ATOM 1971 C CA . THR A 1 256 ? -1.538 27.803 -17.190 1.00 31.78 256 THR A CA 1
ATOM 1972 C C . THR A 1 256 ? -1.110 27.190 -15.847 1.00 31.78 256 THR A C 1
ATOM 1974 O O . THR A 1 256 ? -0.009 26.644 -15.737 1.00 31.78 256 THR A O 1
ATOM 1977 N N . PRO A 1 257 ? -1.962 27.246 -14.805 1.00 37.59 257 PRO A N 1
ATOM 1978 C CA . PRO A 1 257 ? -1.781 26.460 -13.594 1.00 37.59 257 PRO A CA 1
ATOM 1979 C C . PRO A 1 257 ? -2.162 25.002 -13.871 1.00 37.59 257 PRO A C 1
ATOM 1981 O O . PRO A 1 257 ? -3.032 24.721 -14.695 1.00 37.59 257 PRO A O 1
ATOM 1984 N N . TYR A 1 258 ? -1.497 24.086 -13.172 1.00 35.78 258 TYR A N 1
ATOM 1985 C CA . TYR A 1 258 ? -1.834 22.668 -13.055 1.00 35.78 258 TYR A CA 1
ATOM 1986 C C . TYR A 1 258 ? -3.336 22.392 -13.250 1.00 35.78 258 TYR A C 1
ATOM 1988 O O . TYR A 1 258 ? -4.163 22.863 -12.469 1.00 35.78 258 TYR A O 1
ATOM 1996 N N . ARG A 1 259 ? -3.704 21.627 -14.286 1.00 32.16 259 ARG A N 1
ATOM 1997 C CA . ARG A 1 259 ? -5.100 21.216 -14.494 1.00 32.16 259 ARG A CA 1
ATOM 1998 C C . ARG A 1 259 ? -5.234 19.793 -15.031 1.00 32.16 259 ARG A C 1
ATOM 2000 O O . ARG A 1 259 ? -5.551 19.591 -16.192 1.00 32.16 259 ARG A O 1
ATOM 2007 N N . GLN A 1 260 ? -4.986 18.820 -14.155 1.00 30.69 260 GLN A N 1
ATOM 2008 C CA . GLN A 1 260 ? -5.974 17.800 -13.759 1.00 30.69 260 GLN A CA 1
ATOM 2009 C C . GLN A 1 260 ? -5.385 16.861 -12.687 1.00 30.69 260 GLN A C 1
ATOM 2011 O O . GLN A 1 260 ? -5.133 15.686 -12.903 1.00 30.69 260 GLN A O 1
ATOM 2016 N N . LEU A 1 261 ? -5.157 17.426 -11.505 1.00 31.78 261 LEU A N 1
ATOM 2017 C CA . LEU A 1 261 ? -5.762 16.968 -10.254 1.00 31.78 261 LEU A CA 1
ATOM 2018 C C . LEU A 1 261 ? -6.300 18.256 -9.630 1.00 31.78 261 LEU A C 1
ATOM 2020 O O . LEU A 1 261 ? -5.646 19.299 -9.699 1.00 31.78 261 LEU A O 1
ATOM 2024 N N . SER A 1 262 ? -7.547 18.248 -9.189 1.00 32.22 262 SER A N 1
ATOM 2025 C CA . SER A 1 262 ? -8.266 19.447 -8.771 1.00 32.22 262 SER A CA 1
ATOM 2026 C C . SER A 1 262 ? -7.743 19.987 -7.440 1.00 32.22 262 SER A C 1
ATOM 2028 O O . SER A 1 262 ? -8.390 19.735 -6.438 1.00 32.22 262 SER A O 1
ATOM 2030 N N . THR A 1 263 ? -6.631 20.731 -7.442 1.00 33.53 263 THR A N 1
ATOM 2031 C CA . THR A 1 263 ? -6.273 21.772 -6.448 1.00 33.53 263 THR A CA 1
ATOM 2032 C C . THR A 1 263 ? -4.902 22.370 -6.782 1.00 33.53 263 THR A C 1
ATOM 2034 O O . THR A 1 263 ? -3.901 21.675 -6.935 1.00 33.53 263 THR A O 1
ATOM 2037 N N . ALA A 1 264 ? -4.862 23.692 -6.950 1.00 30.97 264 ALA A N 1
ATOM 2038 C CA . ALA A 1 264 ? -3.673 24.450 -7.319 1.00 30.97 264 ALA A CA 1
ATOM 2039 C C . ALA A 1 264 ? -2.886 24.874 -6.067 1.00 30.97 264 ALA A C 1
ATOM 2041 O O . ALA A 1 264 ? -3.447 25.537 -5.201 1.00 30.97 264 ALA A O 1
ATOM 2042 N N . CYS A 1 265 ? -1.584 24.574 -6.001 1.00 35.41 265 CYS A N 1
ATOM 2043 C CA . CYS A 1 265 ? -0.664 25.257 -5.088 1.00 35.41 265 CYS A CA 1
ATOM 2044 C C . CYS A 1 265 ? 0.414 25.989 -5.871 1.00 35.41 265 CYS A C 1
ATOM 2046 O O . CYS A 1 265 ? 1.141 25.406 -6.676 1.00 35.41 265 CYS A O 1
ATOM 2048 N N . GLU A 1 266 ? 0.523 27.286 -5.613 1.00 35.38 266 GLU A N 1
ATOM 2049 C CA . GLU A 1 266 ? 1.419 28.180 -6.323 1.00 35.38 266 GLU A CA 1
ATOM 2050 C C . GLU A 1 266 ? 2.790 28.353 -5.652 1.00 35.38 266 GLU A C 1
ATOM 2052 O O . GLU A 1 266 ? 3.566 29.140 -6.171 1.00 35.38 266 GLU A O 1
ATOM 2057 N N . HIS A 1 267 ? 3.182 27.681 -4.564 1.00 33.84 267 HIS A N 1
ATOM 2058 C CA . HIS A 1 267 ? 4.416 28.108 -3.864 1.00 33.84 267 HIS A CA 1
ATOM 2059 C C . HIS A 1 267 ? 5.247 27.036 -3.135 1.00 33.84 267 HIS A C 1
ATOM 2061 O O . HIS A 1 267 ? 5.908 27.358 -2.154 1.00 33.84 267 HIS A O 1
ATOM 2067 N N . CYS A 1 268 ? 5.331 25.794 -3.619 1.00 33.41 268 CYS A N 1
ATOM 2068 C CA . CYS A 1 268 ? 6.285 24.818 -3.065 1.00 33.41 268 CYS A CA 1
ATOM 2069 C C . CYS A 1 268 ? 6.956 23.990 -4.168 1.00 33.41 268 CYS A C 1
ATOM 2071 O O . CYS A 1 268 ? 6.267 23.546 -5.081 1.00 33.41 268 CYS A O 1
ATOM 2073 N N . ASP A 1 269 ? 8.276 23.776 -4.070 1.00 41.28 269 ASP A N 1
ATOM 2074 C CA . ASP A 1 269 ? 8.951 22.607 -4.656 1.00 41.28 269 ASP A CA 1
ATOM 2075 C C . ASP A 1 269 ? 8.414 21.377 -3.897 1.00 41.28 269 ASP A C 1
ATOM 2077 O O . ASP A 1 269 ? 8.804 21.147 -2.748 1.00 41.28 269 ASP A O 1
ATOM 2081 N N . PRO A 1 270 ? 7.458 20.621 -4.448 1.00 47.09 270 PRO A N 1
ATOM 2082 C CA . PRO A 1 270 ? 6.844 19.491 -3.787 1.00 47.09 270 PRO A CA 1
ATOM 2083 C C . PRO A 1 270 ? 7.777 18.274 -3.761 1.00 47.09 270 PRO A C 1
ATOM 2085 O O . PRO A 1 270 ? 8.679 18.136 -4.592 1.00 47.09 270 PRO A O 1
ATOM 2088 N N . PRO A 1 271 ? 7.550 17.344 -2.824 1.00 38.12 271 PRO A N 1
ATOM 2089 C CA . PRO A 1 271 ? 8.313 16.112 -2.726 1.00 38.12 271 PRO A CA 1
ATOM 2090 C C . PRO A 1 271 ? 7.802 15.100 -3.766 1.00 38.12 271 PRO A C 1
ATOM 2092 O O . PRO A 1 271 ? 7.020 14.202 -3.450 1.00 38.12 271 PRO A O 1
ATOM 2095 N N . TRP A 1 272 ? 8.214 15.260 -5.021 1.00 46.12 272 TRP A N 1
ATOM 2096 C CA . TRP A 1 272 ? 7.927 14.294 -6.084 1.00 46.12 272 TRP A CA 1
ATOM 2097 C C . TRP A 1 272 ? 8.941 13.141 -6.069 1.00 46.12 272 TRP A C 1
ATOM 2099 O O . TRP A 1 272 ? 10.129 13.370 -5.817 1.00 46.12 272 TRP A O 1
ATOM 2109 N N . ALA A 1 273 ? 8.486 11.927 -6.379 1.00 46.81 273 ALA A N 1
ATOM 2110 C CA . ALA A 1 273 ? 9.328 10.762 -6.663 1.00 46.81 273 ALA A CA 1
ATOM 2111 C C . ALA A 1 273 ? 8.825 10.016 -7.906 1.00 46.81 273 ALA A C 1
ATOM 2113 O O . ALA A 1 273 ? 7.606 10.115 -8.186 1.00 46.81 273 ALA A O 1
#

pLDDT: mean 80.66, std 17.29, range [30.69, 97.75]

Sequence (273 aa):
AEVCAREAKTIHRLLEPVSSNKDGKLTFRFNRHEGNQLEYDLVIVDEVSMVDTPLMASLFRAIGPKTSVVLVGDHNQLPPVGPGAVLRDLVFDPVCPVTVLTEVVRQAGELERNTSAILDGVALQTASRVSNNVELHPWYVIPVQNDQLPAFLVQAMRDLIPHRTIGECGIDPLWDIQILTPQHNGETGTKALNRALQELRQQQLGNPPPPAPKKPTDASRPLVGDKVIWTKNDYDLDLMNGTIGLVLAKRGSAETPYRQLSTACEHCDPPWA

Secondary structure (DSSP, 8-state):
-TTTTS----HHHHT-EEEEEETTEEEEEES-BTTB----SEEEE--GGG--HHHHHHHHHH--TT-EEEE---TTSPPPSSS--HHHHHHHS-SS---------S-TTHHHHHHHHHHTT-----PPPS-SSS---S-------TTTHHHHHHHHHHHHTTSSHHHHT---TTTT-----S-SSSTTSHHHHHHHHHHHHHHHTTPPPPPPPSSTTSPPPP-TT-EEEB-S-BTTTTBPTT-EEE----BTBSS----SSS----S----B-

Organism: NCBI:txid412755

Foldseek 3Di:
DVPVPDDDDDLQVQQCWDWDQDPNDTDIDGPQFQVHARPAQEDEAEQCQQPAPVSVVRNVRRHDPNHHYHYYHDLPDDHHPYDDGVVVCCVVPPPDDDDDDDDDDPDPDDVVVQVVCVVVVDHDAFADAPDPVDRDTPDHDDDDDPVCVLVVLLVVLVDQQPDDPVPHPNDHCQPRDDDDDPACDDSRHPQVSLQSNQQVQCVVVVHDRFDDDPDNSDHTDDDAFDKKFAQPDDVVQRHHGGDIDGHHDDPDDPDDFDPPPPDGDDDDPGPID